Protein AF-A0A853CPB5-F1 (afdb_monomer_lite)

Structure (mmCIF, N/CA/C/O backbone):
data_AF-A0A853CPB5-F1
#
_entry.id   AF-A0A853CPB5-F1
#
loop_
_atom_site.group_PDB
_atom_site.id
_atom_site.type_symbol
_atom_site.label_atom_id
_atom_site.label_alt_id
_atom_site.label_comp_id
_atom_site.label_asym_id
_atom_site.label_entity_id
_atom_site.label_seq_id
_atom_site.pdbx_PDB_ins_code
_atom_site.Cartn_x
_atom_site.Cartn_y
_atom_site.Cartn_z
_atom_site.occupancy
_atom_site.B_iso_or_equiv
_atom_site.auth_seq_id
_atom_site.auth_comp_id
_atom_site.auth_asym_id
_atom_site.auth_atom_id
_atom_site.pdbx_PDB_model_num
ATOM 1 N N . MET A 1 1 ? -13.205 -6.513 9.882 1.00 76.12 1 MET A N 1
ATOM 2 C CA . MET A 1 1 ? -12.739 -6.522 11.287 1.00 76.12 1 MET A CA 1
ATOM 3 C C . MET A 1 1 ? -13.827 -5.920 12.159 1.00 76.12 1 MET A C 1
ATOM 5 O O . MET A 1 1 ? -14.461 -4.972 11.716 1.00 76.12 1 MET A O 1
ATOM 9 N N . ASN A 1 2 ? -14.050 -6.431 13.368 1.00 79.38 2 ASN A N 1
ATOM 10 C CA . ASN A 1 2 ? -15.078 -5.869 14.246 1.00 79.38 2 ASN A CA 1
ATOM 11 C C . ASN A 1 2 ? -14.543 -4.607 14.938 1.00 79.38 2 ASN A C 1
ATOM 13 O O . ASN A 1 2 ? -13.542 -4.676 15.645 1.00 79.38 2 ASN A O 1
ATOM 17 N N . ALA A 1 3 ? -15.186 -3.460 14.721 1.00 82.19 3 ALA A N 1
ATOM 18 C CA . ALA A 1 3 ? -14.896 -2.202 15.410 1.00 82.19 3 ALA A CA 1
ATOM 19 C C . ALA A 1 3 ? -16.120 -1.776 16.218 1.00 82.19 3 ALA A C 1
ATOM 21 O O . ALA A 1 3 ? -17.237 -1.922 15.731 1.00 82.19 3 ALA A O 1
ATOM 22 N N . THR A 1 4 ? -15.930 -1.177 17.390 1.00 85.81 4 THR A N 1
ATOM 23 C CA . THR A 1 4 ? -17.003 -0.440 18.070 1.00 85.81 4 THR A CA 1
ATOM 24 C C . THR A 1 4 ? -16.583 1.015 18.133 1.00 85.81 4 THR A C 1
ATOM 26 O O . THR A 1 4 ? -15.532 1.303 18.685 1.00 85.81 4 THR A O 1
ATOM 29 N N . ILE A 1 5 ? -17.369 1.924 17.556 1.00 84.06 5 ILE A N 1
ATOM 30 C CA . ILE A 1 5 ? -17.073 3.361 17.483 1.00 84.06 5 ILE A CA 1
ATOM 31 C C . ILE A 1 5 ? -18.306 4.124 17.950 1.00 84.06 5 ILE A C 1
ATOM 33 O O . ILE A 1 5 ? -19.397 3.925 17.416 1.00 84.06 5 ILE A O 1
ATOM 37 N N . GLY A 1 6 ? -18.152 4.962 18.980 1.00 82.00 6 GLY A N 1
ATOM 38 C CA . GLY A 1 6 ? -19.277 5.707 19.561 1.00 82.00 6 GLY A CA 1
ATOM 39 C C . GLY A 1 6 ? -20.443 4.809 20.002 1.00 82.00 6 GLY A C 1
ATOM 40 O O . GLY A 1 6 ? -21.600 5.179 19.838 1.00 82.00 6 GLY A O 1
ATOM 41 N N . GLY A 1 7 ? -20.149 3.592 20.479 1.00 84.38 7 GLY A N 1
ATOM 42 C CA . GLY A 1 7 ? -21.152 2.596 20.877 1.00 84.38 7 GLY A CA 1
ATOM 43 C C . GLY A 1 7 ? -21.800 1.809 19.728 1.00 84.38 7 GLY A C 1
ATOM 44 O O . GLY A 1 7 ? -22.589 0.910 19.993 1.00 84.38 7 GLY A O 1
ATOM 45 N N . THR A 1 8 ? -21.460 2.095 18.467 1.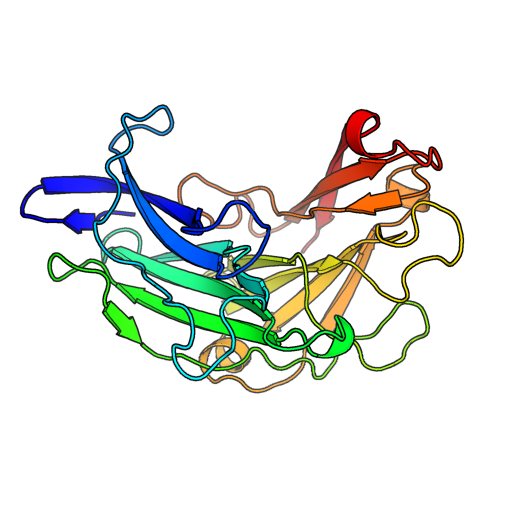00 89.75 8 THR A N 1
ATOM 46 C CA . THR A 1 8 ? -21.965 1.358 17.297 1.00 89.75 8 THR A CA 1
ATOM 47 C C . THR A 1 8 ? -20.936 0.347 16.810 1.00 89.75 8 THR A C 1
ATOM 49 O O . THR A 1 8 ? -19.770 0.697 16.630 1.00 89.75 8 THR A O 1
ATOM 52 N N . SER A 1 9 ? -21.364 -0.892 16.562 1.00 91.75 9 SER A N 1
ATOM 53 C CA . SER A 1 9 ? -20.505 -1.932 15.993 1.00 91.75 9 SER A CA 1
ATOM 54 C C . SER A 1 9 ? -20.498 -1.909 14.461 1.00 91.75 9 SER A C 1
ATOM 56 O O . SER A 1 9 ? -21.540 -1.769 13.815 1.00 91.75 9 SER A O 1
ATOM 58 N N . TYR A 1 10 ? -19.308 -2.085 13.893 1.00 93.00 10 TYR A N 1
ATOM 59 C CA . TYR A 1 10 ? -19.032 -2.093 12.462 1.00 93.00 10 TYR A CA 1
ATOM 60 C C . TYR A 1 10 ? -18.216 -3.323 12.058 1.00 93.00 10 TYR A C 1
ATOM 62 O O . TYR A 1 10 ? -17.360 -3.785 12.812 1.00 93.00 10 TYR A O 1
ATOM 70 N N . THR A 1 11 ? -18.460 -3.820 10.845 1.00 91.81 11 THR A N 1
ATOM 71 C CA . THR A 1 11 ? -17.817 -5.026 10.283 1.00 91.81 11 THR A CA 1
ATOM 72 C C . THR A 1 11 ? -16.610 -4.697 9.400 1.00 91.81 11 THR A C 1
ATOM 74 O O . THR A 1 11 ? -15.685 -5.505 9.250 1.00 91.81 11 THR A O 1
ATOM 77 N N . TYR A 1 12 ? -16.604 -3.505 8.806 1.00 93.44 12 TYR A N 1
ATOM 78 C CA . TYR A 1 12 ? -15.590 -3.056 7.862 1.00 93.44 12 TYR A CA 1
ATOM 79 C C . TYR A 1 12 ? -14.997 -1.723 8.297 1.00 93.44 12 TYR A C 1
ATOM 81 O O . TYR A 1 12 ? -15.701 -0.856 8.813 1.00 93.44 12 TYR A O 1
ATOM 89 N N . ALA A 1 13 ? -13.701 -1.575 8.039 1.00 94.56 13 ALA A N 1
ATOM 90 C CA . ALA A 1 13 ? -12.962 -0.332 8.161 1.00 94.56 13 ALA A CA 1
ATOM 91 C C . ALA A 1 13 ? -12.235 -0.085 6.835 1.00 94.56 13 ALA A C 1
ATOM 93 O O . ALA A 1 13 ? -11.586 -0.989 6.310 1.00 94.56 13 ALA A O 1
ATOM 94 N N . MET A 1 14 ? -12.354 1.125 6.301 1.00 95.50 14 MET A N 1
ATOM 95 C CA . MET A 1 14 ? -11.666 1.584 5.100 1.00 95.50 14 MET A CA 1
ATOM 96 C C . MET A 1 14 ? -10.738 2.723 5.495 1.00 95.50 14 MET A C 1
ATOM 98 O O . MET A 1 14 ? -11.204 3.784 5.914 1.00 95.50 14 MET A O 1
ATOM 102 N N . PHE A 1 15 ? -9.435 2.501 5.363 1.00 97.31 15 PHE A N 1
ATOM 103 C CA . PHE A 1 15 ? -8.442 3.559 5.493 1.00 97.31 15 PHE A CA 1
ATOM 104 C C . PHE A 1 15 ? -8.332 4.309 4.172 1.00 97.31 15 PHE A C 1
ATOM 106 O O . PHE A 1 15 ? -8.372 3.698 3.106 1.00 97.31 15 PHE A O 1
ATOM 113 N N . TYR A 1 16 ? -8.213 5.629 4.235 1.00 97.62 16 TYR A N 1
ATOM 114 C CA . TYR A 1 16 ? -8.164 6.469 3.043 1.00 97.62 16 TYR A CA 1
ATOM 115 C C . TYR A 1 16 ? -7.249 7.668 3.257 1.00 97.62 16 TYR A C 1
ATOM 117 O O . TYR A 1 16 ? -7.058 8.127 4.384 1.00 97.62 16 TYR A O 1
ATOM 125 N N . THR A 1 17 ? -6.712 8.201 2.164 1.00 97.56 17 THR A N 1
ATOM 126 C CA . THR A 1 17 ? -6.046 9.505 2.171 1.00 97.56 17 THR A CA 1
ATOM 127 C C . THR A 1 17 ? -7.075 10.611 2.013 1.00 97.56 17 THR A C 1
ATOM 129 O O . THR A 1 17 ? -7.945 10.534 1.148 1.00 97.56 17 THR A O 1
ATOM 132 N N . GLY A 1 18 ? -6.975 11.640 2.845 1.00 95.94 18 GLY A N 1
ATOM 133 C CA . GLY A 1 18 ? -7.735 12.876 2.703 1.00 95.94 18 GLY A CA 1
ATOM 134 C C . GLY A 1 18 ? -6.848 14.087 2.955 1.00 95.94 18 GLY A C 1
ATOM 135 O O . GLY A 1 18 ? -5.808 13.974 3.597 1.00 95.94 18 GLY A O 1
ATOM 136 N N . ASN A 1 19 ? -7.277 15.241 2.464 1.00 95.12 19 ASN A N 1
ATOM 137 C CA . ASN A 1 19 ? -6.668 16.536 2.737 1.00 95.12 19 ASN A CA 1
ATOM 138 C C . ASN A 1 19 ? -7.769 17.589 2.913 1.00 95.12 19 ASN A C 1
ATOM 140 O O . ASN A 1 19 ? -8.950 17.336 2.661 1.00 95.12 19 ASN A O 1
ATOM 144 N N . ASP A 1 20 ? -7.371 18.756 3.395 1.00 90.56 20 ASP A N 1
ATOM 145 C CA . ASP A 1 20 ? -8.215 19.933 3.608 1.00 90.56 20 ASP A CA 1
ATOM 146 C C . ASP A 1 20 ? -7.920 21.057 2.598 1.00 90.56 20 ASP A C 1
ATOM 148 O O . ASP A 1 20 ? -8.457 22.160 2.714 1.00 90.56 20 ASP A O 1
ATOM 152 N N . ALA A 1 21 ? -7.087 20.783 1.593 1.00 88.75 21 ALA A N 1
ATOM 153 C CA . ALA A 1 21 ? -6.606 21.759 0.629 1.00 88.75 21 ALA A CA 1
ATOM 154 C C . ALA A 1 21 ? -6.814 21.257 -0.804 1.00 88.75 21 ALA A C 1
ATOM 156 O O . ALA A 1 21 ? -6.633 20.082 -1.099 1.00 88.75 21 ALA A O 1
ATOM 157 N N . ASN A 1 22 ? -7.160 22.154 -1.734 1.00 89.12 22 ASN A N 1
ATOM 158 C CA . ASN A 1 22 ? -7.326 21.812 -3.153 1.00 89.12 22 ASN A CA 1
ATOM 159 C C . ASN A 1 22 ? -5.965 21.683 -3.870 1.00 89.12 22 ASN A C 1
ATOM 161 O O . ASN A 1 22 ? -5.644 22.409 -4.809 1.00 89.12 22 ASN A O 1
ATOM 165 N N . CYS A 1 23 ? -5.140 20.787 -3.349 1.00 86.00 23 CYS A N 1
ATOM 166 C CA . CYS A 1 23 ? -3.818 20.395 -3.804 1.00 86.00 23 CYS A CA 1
ATOM 167 C C . CYS A 1 23 ? -3.634 18.923 -3.406 1.00 86.00 23 CYS A C 1
ATOM 169 O O . CYS A 1 23 ? -4.291 18.421 -2.499 1.00 86.00 23 CYS A O 1
ATOM 171 N N . SER A 1 24 ? -2.694 18.211 -4.020 1.00 90.25 24 SER A N 1
ATOM 172 C CA . SER A 1 24 ? -2.231 16.928 -3.467 1.00 90.25 24 SER A CA 1
ATOM 173 C C . SER A 1 24 ? -1.243 17.161 -2.315 1.00 90.25 24 SER A C 1
ATOM 175 O O . SER A 1 24 ? -0.139 16.629 -2.334 1.00 90.25 24 SER A O 1
ATOM 177 N N . CYS A 1 25 ? -1.607 18.005 -1.348 1.00 94.88 25 CYS A N 1
ATOM 178 C CA . CYS A 1 25 ? -0.765 18.425 -0.230 1.00 94.88 25 CYS A CA 1
ATOM 179 C C . CYS A 1 25 ? -1.541 18.391 1.091 1.00 94.88 25 CYS A C 1
ATOM 181 O O . CYS A 1 25 ? -2.762 18.243 1.087 1.00 94.88 25 CYS A O 1
ATOM 183 N N . HIS A 1 26 ? -0.827 18.464 2.215 1.00 96.31 26 HIS A N 1
ATOM 184 C CA . HIS A 1 26 ? -1.396 18.341 3.559 1.00 96.31 26 HIS A CA 1
ATOM 185 C C . HIS A 1 26 ? -2.208 17.043 3.765 1.00 96.31 26 HIS A C 1
ATOM 187 O O . HIS A 1 26 ? -3.220 17.014 4.468 1.00 96.31 26 HIS A O 1
ATOM 193 N N . ASN A 1 27 ? -1.773 15.954 3.120 1.00 97.62 27 ASN A N 1
ATOM 194 C CA . ASN A 1 27 ? -2.460 14.671 3.178 1.00 97.62 27 ASN A CA 1
ATOM 195 C C . ASN A 1 27 ? -2.343 14.032 4.566 1.00 97.62 27 ASN A C 1
ATOM 197 O O . ASN A 1 27 ? -1.336 14.179 5.266 1.00 97.62 27 ASN A O 1
ATOM 201 N N . GLN A 1 28 ? -3.399 13.314 4.939 1.00 97.75 28 GLN A N 1
ATOM 202 C CA . GLN A 1 28 ? -3.550 12.585 6.194 1.00 97.75 28 GLN A CA 1
ATOM 203 C C . GLN A 1 28 ? -4.251 11.249 5.937 1.00 97.75 28 GLN A C 1
ATOM 205 O O . GLN A 1 28 ? -4.971 11.089 4.945 1.00 97.75 28 GLN A O 1
ATOM 210 N N . VAL A 1 29 ? -4.104 10.295 6.859 1.00 98.56 29 VAL A N 1
ATOM 211 C CA . VAL A 1 29 ? -4.805 9.005 6.789 1.00 98.56 29 VAL A CA 1
ATOM 212 C C . VAL A 1 29 ? -6.026 9.029 7.700 1.00 98.56 29 VAL A C 1
ATOM 214 O O . VAL A 1 29 ? -5.897 9.124 8.921 1.00 98.56 29 VAL A O 1
ATOM 217 N N . GLY A 1 30 ? -7.214 8.911 7.113 1.00 98.06 30 GLY A N 1
ATOM 218 C CA . GLY A 1 30 ? -8.484 8.739 7.815 1.00 98.06 30 GLY A CA 1
ATOM 219 C C . GLY A 1 30 ? -8.953 7.284 7.845 1.00 98.06 30 GLY A C 1
ATOM 220 O O . GLY A 1 30 ? -8.351 6.403 7.229 1.00 98.06 30 GLY A O 1
ATOM 221 N N . VAL A 1 31 ? -10.060 7.042 8.551 1.00 97.31 31 VAL A N 1
ATOM 222 C CA . VAL A 1 31 ? -10.770 5.757 8.551 1.00 97.31 31 VAL A CA 1
ATOM 223 C C . VAL A 1 31 ? -12.280 5.979 8.509 1.00 97.31 31 VAL A C 1
ATOM 225 O O . VAL A 1 31 ? -12.806 6.889 9.153 1.00 97.31 31 VAL A O 1
ATOM 228 N N . ALA A 1 32 ? -12.983 5.162 7.731 1.00 96.62 32 ALA A N 1
ATOM 229 C CA . ALA A 1 32 ? -14.440 5.099 7.700 1.00 96.62 32 ALA A CA 1
ATOM 230 C C . ALA A 1 32 ? -14.918 3.675 7.984 1.00 96.62 32 ALA A C 1
ATOM 232 O O . ALA A 1 32 ? -14.219 2.713 7.671 1.00 96.62 32 ALA A O 1
ATOM 233 N N . PHE A 1 33 ? -16.115 3.539 8.548 1.00 95.62 33 PHE A N 1
ATOM 234 C CA . PHE A 1 33 ? -16.662 2.258 8.984 1.00 95.62 33 PHE A CA 1
ATOM 235 C C . PHE A 1 33 ? -18.008 1.952 8.336 1.00 95.62 33 PHE A C 1
ATOM 237 O O . PHE A 1 33 ? -18.806 2.859 8.105 1.00 95.62 33 PHE A O 1
ATOM 244 N N . ALA A 1 34 ? -18.272 0.674 8.070 1.00 96.00 34 ALA A N 1
ATOM 245 C CA . ALA A 1 34 ? -19.535 0.211 7.503 1.00 96.00 34 ALA A CA 1
ATOM 246 C C . ALA A 1 34 ? -19.867 -1.222 7.946 1.00 96.00 34 ALA A C 1
ATOM 248 O O . ALA A 1 34 ? -19.017 -1.957 8.454 1.00 96.00 34 ALA A O 1
ATOM 249 N N . ASN A 1 35 ? -21.121 -1.625 7.737 1.00 95.25 35 ASN A N 1
ATOM 250 C CA . ASN A 1 35 ? -21.589 -3.007 7.924 1.00 95.25 35 ASN A CA 1
ATOM 251 C C . ASN A 1 35 ? -21.833 -3.749 6.601 1.00 95.25 35 ASN A C 1
ATOM 253 O O . ASN A 1 35 ? -22.138 -4.936 6.611 1.00 95.25 35 ASN A O 1
ATOM 257 N N . SER A 1 36 ? -21.643 -3.068 5.472 1.00 94.81 36 SER A N 1
ATOM 258 C CA . SER A 1 36 ? -21.612 -3.642 4.128 1.00 94.81 36 SER A CA 1
ATOM 259 C C . SER A 1 36 ? -20.465 -3.005 3.347 1.00 94.81 36 SER A C 1
ATOM 261 O O . SER A 1 36 ? -20.112 -1.855 3.610 1.00 94.81 36 SER A O 1
ATOM 263 N N . LEU A 1 37 ? -19.902 -3.734 2.383 1.00 92.00 37 LEU A N 1
ATOM 264 C CA . LEU A 1 37 ? -18.869 -3.209 1.483 1.00 92.00 37 LEU A CA 1
ATOM 265 C C . LEU A 1 37 ? -19.390 -2.033 0.638 1.00 92.00 37 LEU A C 1
ATOM 267 O O . LEU A 1 37 ? -18.648 -1.087 0.382 1.00 92.00 37 LEU A O 1
ATOM 271 N N . ASP A 1 38 ? -20.682 -2.041 0.301 1.00 94.69 38 ASP A N 1
ATOM 272 C CA . ASP A 1 38 ? -21.342 -0.963 -0.451 1.00 94.69 38 ASP A CA 1
ATOM 273 C C . ASP A 1 38 ? -21.695 0.256 0.428 1.00 94.69 38 ASP A C 1
ATOM 275 O O . ASP A 1 38 ? -22.214 1.263 -0.056 1.00 94.69 38 ASP A O 1
ATOM 279 N N . GLY A 1 39 ? -21.405 0.191 1.731 1.00 95.12 39 GLY A N 1
ATOM 280 C CA . GLY A 1 39 ? -21.742 1.230 2.696 1.00 95.12 39 GLY 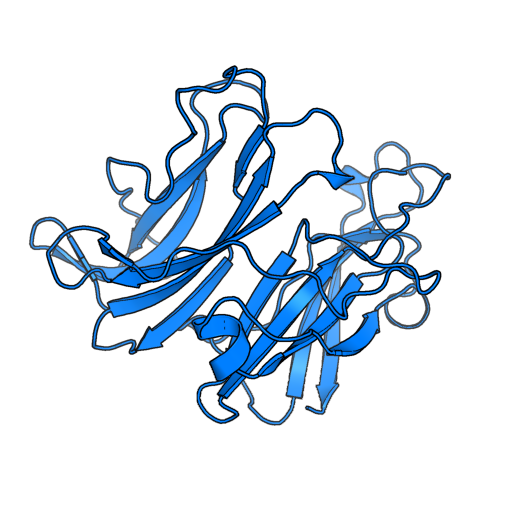A CA 1
ATOM 281 C C . GLY A 1 39 ? -23.176 1.127 3.249 1.00 95.12 39 GLY A C 1
ATOM 282 O O . GLY A 1 39 ? -23.779 0.053 3.225 1.00 95.12 39 GLY A O 1
ATOM 283 N N . PRO A 1 40 ? -23.725 2.224 3.808 1.00 96.56 40 PRO A N 1
ATOM 284 C CA . PRO A 1 40 ? -23.104 3.544 3.918 1.00 96.56 40 PRO A CA 1
ATOM 285 C C . PRO A 1 40 ? -21.847 3.530 4.799 1.00 96.56 40 PRO A C 1
ATOM 287 O O . PRO A 1 40 ? -21.746 2.753 5.748 1.00 96.56 40 PRO A O 1
ATOM 290 N N . TRP A 1 41 ? -20.894 4.404 4.468 1.00 97.06 41 TRP A N 1
ATOM 291 C CA . TRP A 1 41 ? -19.628 4.553 5.185 1.00 97.06 41 TRP A CA 1
ATOM 292 C C . TRP A 1 41 ? -19.671 5.756 6.133 1.00 97.06 41 TRP A C 1
ATOM 294 O O . TRP A 1 41 ? -19.856 6.894 5.702 1.00 97.06 41 TRP A O 1
ATOM 304 N N . THR A 1 42 ? -19.443 5.512 7.422 1.00 95.81 42 THR A N 1
ATOM 305 C CA . THR A 1 42 ? -19.366 6.540 8.467 1.00 95.81 42 THR A CA 1
ATOM 306 C C . THR A 1 42 ? -17.911 6.918 8.711 1.00 95.81 42 THR A C 1
ATOM 308 O O . THR A 1 42 ? -17.135 6.109 9.218 1.00 95.81 42 THR A O 1
ATOM 311 N N . LYS A 1 43 ? -17.525 8.152 8.370 1.00 95.38 43 LYS A N 1
ATOM 312 C CA . LYS A 1 43 ? -16.170 8.665 8.629 1.00 95.38 43 LYS A CA 1
ATOM 313 C C . LYS A 1 43 ? -15.929 8.849 10.126 1.00 95.38 43 LYS A C 1
ATOM 315 O O . LYS A 1 43 ? -16.769 9.415 10.823 1.00 95.38 43 LYS A O 1
ATOM 320 N N . TYR A 1 44 ? -14.755 8.440 10.596 1.00 94.88 44 TYR A N 1
ATOM 321 C CA . TYR A 1 44 ? -14.251 8.867 11.895 1.00 94.88 44 TYR A CA 1
ATOM 322 C C . TYR A 1 44 ? -13.880 10.354 11.841 1.00 94.88 44 TYR A C 1
ATOM 324 O O . TYR A 1 44 ? -13.376 10.838 10.828 1.00 94.88 44 TYR A O 1
ATOM 332 N N . SER A 1 45 ? -14.155 11.095 12.915 1.00 92.69 45 SER A N 1
ATOM 333 C CA . SER A 1 45 ? -14.047 12.562 12.923 1.00 92.69 45 SER A CA 1
ATOM 334 C C . SER A 1 45 ? -12.613 13.087 12.890 1.00 92.69 45 SER A C 1
ATOM 336 O O . SER A 1 45 ? -12.401 14.252 12.567 1.00 92.69 45 SER A O 1
ATOM 338 N N . SER A 1 46 ? -11.638 12.254 13.245 1.00 93.88 46 SER A N 1
ATOM 339 C CA . SER A 1 46 ? -10.231 12.634 13.347 1.00 93.88 46 SER A CA 1
ATOM 340 C C . SER A 1 46 ? -9.370 11.753 12.440 1.00 93.88 46 SER A C 1
ATOM 342 O O . SER A 1 46 ? -9.730 10.601 12.190 1.00 93.88 46 SER A O 1
ATOM 344 N N . PRO A 1 47 ? -8.231 12.256 11.940 1.00 96.06 47 PRO A N 1
ATOM 345 C CA . PRO A 1 47 ? -7.273 11.412 11.237 1.00 96.06 47 PRO A CA 1
ATOM 346 C C . PRO A 1 47 ? -6.749 10.312 12.172 1.00 96.06 47 PRO A C 1
ATOM 348 O O . PRO A 1 47 ? -6.565 10.530 13.369 1.00 96.06 47 PRO A O 1
ATOM 351 N N . VAL A 1 48 ? -6.496 9.130 11.613 1.00 97.31 48 VAL A N 1
ATOM 352 C CA . VAL A 1 48 ? -5.739 8.067 12.286 1.00 97.31 48 VAL A CA 1
ATOM 353 C C . VAL A 1 48 ? -4.261 8.441 12.275 1.00 97.31 48 VAL A C 1
ATOM 355 O O . VAL A 1 48 ? -3.627 8.462 13.323 1.00 97.31 48 VAL A O 1
ATOM 358 N N . ILE A 1 49 ? -3.724 8.808 11.108 1.00 98.19 49 ILE A N 1
ATOM 359 C CA . ILE A 1 49 ? -2.380 9.379 10.987 1.00 98.19 49 ILE A CA 1
ATOM 360 C C . ILE A 1 49 ? -2.528 10.832 10.556 1.00 98.19 49 ILE A C 1
ATOM 362 O O . ILE A 1 49 ? -2.954 11.109 9.433 1.00 98.19 49 ILE A O 1
ATOM 366 N N . ALA A 1 50 ? -2.213 11.745 11.471 1.00 97.12 50 ALA A N 1
ATOM 367 C CA . ALA A 1 50 ? -2.267 13.177 11.226 1.00 97.12 50 ALA A CA 1
ATOM 368 C C . ALA A 1 50 ? -1.025 13.667 10.472 1.00 97.12 50 ALA A C 1
ATOM 370 O O . ALA A 1 50 ? 0.053 13.083 10.589 1.00 97.12 50 ALA A O 1
ATOM 371 N N . PHE A 1 51 ? -1.185 14.779 9.760 1.00 97.31 51 PHE A N 1
ATOM 372 C CA . PHE A 1 51 ? -0.066 15.527 9.199 1.00 97.31 51 PHE A CA 1
ATOM 373 C C . PHE A 1 51 ? 0.835 16.055 10.327 1.00 97.31 51 PHE A C 1
ATOM 375 O O . PHE A 1 51 ? 0.347 16.479 11.378 1.00 97.31 51 PHE A O 1
ATOM 382 N N . ASP A 1 52 ? 2.148 16.065 10.110 1.00 96.19 52 ASP A N 1
ATOM 383 C CA . ASP A 1 52 ? 3.115 16.663 11.027 1.00 96.19 52 ASP A CA 1
ATOM 384 C C . ASP A 1 52 ? 2.986 18.191 11.001 1.00 96.19 52 ASP A C 1
ATOM 386 O O . ASP A 1 52 ? 3.486 18.869 10.103 1.00 96.19 52 ASP A O 1
ATOM 390 N N . SER A 1 53 ? 2.344 18.749 12.028 1.00 95.62 53 SER A N 1
ATOM 391 C CA . SER A 1 53 ? 2.086 20.187 12.152 1.00 95.62 53 SER A CA 1
ATOM 392 C C . SER A 1 53 ? 3.347 21.060 12.209 1.00 95.62 53 SER A C 1
ATOM 394 O O . SER A 1 53 ? 3.238 22.282 12.166 1.00 95.62 53 SER A O 1
ATOM 396 N N . THR A 1 54 ? 4.541 20.471 12.335 1.00 96.25 54 THR A N 1
ATOM 397 C CA . THR A 1 54 ? 5.817 21.203 12.262 1.00 96.25 54 THR A CA 1
ATOM 398 C C . THR A 1 54 ? 6.284 21.459 10.826 1.00 96.25 54 THR A C 1
ATOM 400 O O . THR A 1 54 ? 7.255 22.186 10.606 1.00 96.25 54 THR A O 1
ATOM 403 N N . LYS A 1 55 ? 5.615 20.864 9.834 1.00 95.44 55 LYS A N 1
ATOM 404 C CA . LYS A 1 55 ? 5.970 20.931 8.414 1.00 95.44 55 LYS A CA 1
ATOM 405 C C . LYS A 1 55 ? 5.108 21.952 7.673 1.00 95.44 55 LYS A C 1
ATOM 407 O O . LYS A 1 55 ? 4.015 22.307 8.101 1.00 95.44 55 LYS A O 1
ATOM 412 N N . SER A 1 56 ? 5.601 22.429 6.528 1.00 94.38 56 SER A N 1
ATOM 413 C CA . SER A 1 56 ? 4.810 23.296 5.645 1.00 94.38 56 SER A CA 1
ATOM 414 C C . SER A 1 56 ? 3.629 22.523 5.064 1.00 94.38 56 SER A C 1
ATOM 416 O O . SER A 1 56 ? 3.832 21.474 4.460 1.00 94.38 56 SER A O 1
ATOM 418 N N . THR A 1 57 ? 2.421 23.081 5.152 1.00 94.62 57 THR A N 1
ATOM 419 C CA . THR A 1 57 ? 1.188 22.492 4.596 1.00 94.62 57 THR A CA 1
ATOM 420 C C . THR A 1 57 ? 1.209 22.342 3.070 1.00 94.62 57 THR A C 1
ATOM 422 O O . THR A 1 57 ? 0.396 21.618 2.514 1.00 94.62 57 THR A O 1
ATOM 425 N N . SER A 1 58 ? 2.167 22.970 2.378 1.00 93.50 58 SER A N 1
ATOM 426 C CA . SER A 1 58 ? 2.407 22.757 0.941 1.00 93.50 58 SER A CA 1
ATOM 427 C C . SER A 1 58 ? 3.039 21.399 0.607 1.00 93.50 58 SER A C 1
ATOM 429 O O . SER A 1 58 ? 3.052 20.999 -0.557 1.00 93.50 58 SER A O 1
ATOM 431 N N . LEU A 1 59 ? 3.570 20.689 1.606 1.00 94.25 59 LEU A N 1
ATOM 432 C CA . LEU A 1 59 ? 4.188 19.377 1.435 1.00 94.25 59 LEU A CA 1
ATOM 433 C C . LEU A 1 59 ? 3.133 18.274 1.338 1.00 94.25 59 LEU A C 1
ATOM 435 O O . LEU A 1 59 ? 1.993 18.440 1.771 1.00 94.25 59 LEU A O 1
ATOM 439 N N . TRP A 1 60 ? 3.527 17.131 0.777 1.00 95.38 60 TRP A N 1
ATOM 440 C CA . TRP A 1 60 ? 2.601 16.049 0.463 1.00 95.38 60 TRP A CA 1
ATOM 441 C C . TRP A 1 60 ? 1.907 15.478 1.707 1.00 95.38 60 TRP A C 1
ATOM 443 O O . TRP A 1 60 ? 0.684 15.402 1.708 1.00 95.38 60 TRP A O 1
ATOM 453 N N . GLY A 1 61 ? 2.636 15.158 2.780 1.00 96.62 61 GLY A N 1
ATOM 454 C CA . GLY A 1 61 ? 2.067 14.671 4.045 1.00 96.62 61 GLY A CA 1
ATOM 455 C C . GLY A 1 61 ? 2.064 13.148 4.184 1.00 96.62 61 GLY A C 1
ATOM 456 O O . GLY A 1 61 ? 3.013 12.484 3.773 1.00 96.62 61 GLY A O 1
ATOM 457 N N . GLU A 1 62 ? 1.007 12.603 4.786 1.00 97.38 62 GLU A N 1
ATOM 458 C CA . GLU A 1 62 ? 0.819 11.171 5.049 1.00 97.38 62 GLU A CA 1
ATOM 459 C C . GLU A 1 62 ? -0.295 10.615 4.155 1.00 97.38 62 GLU A C 1
ATOM 461 O O . GLU A 1 62 ? -1.405 11.149 4.124 1.00 97.38 62 GLU A O 1
ATOM 466 N N . GLY A 1 63 ? -0.058 9.516 3.444 1.00 97.00 63 GLY A N 1
ATOM 467 C CA . GLY A 1 63 ? -1.065 9.001 2.522 1.00 97.00 63 GLY A CA 1
ATOM 468 C C . GLY A 1 63 ? -0.780 7.616 1.966 1.00 97.00 63 GLY A C 1
ATOM 469 O O . GLY A 1 63 ? 0.128 6.924 2.413 1.00 97.00 63 GLY A O 1
ATOM 470 N N . GLN A 1 64 ? -1.604 7.221 0.994 1.00 96.00 64 GLN A N 1
ATOM 471 C CA . GLN A 1 64 ? -1.572 5.914 0.333 1.00 96.00 64 GLN A CA 1
ATOM 472 C C . GLN A 1 64 ? -1.552 4.749 1.343 1.00 96.00 64 GLN A C 1
ATOM 474 O O . GLN A 1 64 ? -0.598 3.974 1.374 1.00 96.00 64 GLN A O 1
ATOM 479 N N . PRO A 1 65 ? -2.562 4.648 2.233 1.00 97.81 65 PRO A N 1
ATOM 480 C CA . PRO A 1 65 ? -2.568 3.609 3.247 1.00 97.81 65 PRO A CA 1
ATOM 481 C C . PRO A 1 65 ? -2.834 2.219 2.649 1.00 97.81 65 PRO A C 1
ATOM 483 O O . PRO A 1 65 ? -3.682 2.067 1.773 1.00 97.81 65 PRO A O 1
ATOM 486 N N . SER A 1 66 ? -2.201 1.196 3.223 1.00 97.62 66 SER A N 1
ATOM 487 C CA . SER A 1 66 ? -2.568 -0.218 3.071 1.00 97.62 66 SER A CA 1
ATOM 488 C C . SER A 1 66 ? -2.818 -0.826 4.448 1.00 97.62 66 SER A C 1
ATOM 490 O O . SER A 1 66 ? -2.142 -0.486 5.419 1.00 97.62 66 SER A O 1
ATOM 492 N N . ALA A 1 67 ? -3.780 -1.745 4.545 1.00 96.56 67 ALA A N 1
ATOM 493 C CA . ALA A 1 67 ? -4.087 -2.421 5.798 1.00 96.56 67 ALA A CA 1
ATOM 494 C C . ALA A 1 67 ? -4.386 -3.913 5.627 1.00 96.56 67 ALA A C 1
ATOM 496 O O . ALA A 1 67 ? -5.038 -4.332 4.669 1.00 96.56 67 ALA A O 1
ATOM 497 N N . THR A 1 68 ? -3.960 -4.708 6.607 1.00 95.81 68 THR A N 1
ATOM 498 C CA . THR A 1 68 ? -4.239 -6.149 6.698 1.00 95.81 68 THR A CA 1
ATOM 499 C C . THR A 1 68 ? -4.667 -6.498 8.117 1.00 95.81 68 THR A C 1
ATOM 501 O O . THR A 1 68 ? -4.091 -6.008 9.091 1.00 95.81 68 THR A O 1
ATOM 504 N N . THR A 1 69 ? -5.693 -7.335 8.262 1.00 93.62 69 THR A N 1
ATOM 505 C CA . THR A 1 69 ? -6.178 -7.732 9.589 1.00 93.62 69 THR A CA 1
ATOM 506 C C . THR A 1 69 ? -5.199 -8.700 10.253 1.00 93.62 69 THR A C 1
ATOM 508 O O . THR A 1 69 ? -4.741 -9.646 9.620 1.00 93.62 69 THR A O 1
ATOM 511 N N . ILE A 1 70 ? -4.908 -8.476 11.538 1.00 90.19 70 ILE A N 1
ATOM 512 C CA . ILE A 1 70 ? -4.113 -9.381 12.385 1.00 90.19 70 ILE A CA 1
ATOM 513 C C . ILE A 1 70 ? -5.061 -10.328 13.115 1.00 90.19 70 ILE A C 1
ATOM 515 O O . ILE A 1 70 ? -4.934 -11.546 13.038 1.00 90.19 70 ILE A O 1
ATOM 519 N N . ASN A 1 71 ? -6.044 -9.751 13.811 1.00 87.12 71 ASN A N 1
ATOM 520 C CA . ASN A 1 71 ? -7.076 -10.487 14.518 1.00 87.12 71 ASN A CA 1
ATOM 521 C C . ASN A 1 71 ? -8.447 -9.834 14.250 1.00 87.12 71 ASN A C 1
ATOM 523 O O . ASN A 1 71 ? -8.744 -8.765 14.797 1.00 87.12 71 ASN A O 1
ATOM 527 N N . PRO A 1 72 ? -9.307 -10.467 13.425 1.00 81.94 72 PRO A N 1
ATOM 528 C CA . PRO A 1 72 ? -10.612 -9.912 13.081 1.00 81.94 72 PRO A CA 1
ATOM 529 C C . PRO A 1 72 ? -11.548 -9.713 14.275 1.00 81.94 72 PRO A C 1
ATOM 531 O O . PRO A 1 72 ? -12.324 -8.755 14.257 1.00 81.94 72 PRO A O 1
ATOM 534 N N . SER A 1 73 ? -11.487 -10.590 15.287 1.00 81.94 73 SER A N 1
ATOM 535 C CA . SER A 1 73 ? -12.372 -10.534 16.458 1.00 81.94 73 SER A CA 1
ATOM 536 C C . SER A 1 73 ? -11.926 -9.482 17.470 1.00 81.94 73 SER A C 1
ATOM 538 O O . SER A 1 73 ? -12.777 -8.822 18.058 1.00 81.94 73 SER A O 1
ATOM 540 N N . ALA A 1 74 ? -10.615 -9.274 17.618 1.00 82.75 74 ALA A N 1
ATOM 541 C CA . ALA A 1 74 ? -10.053 -8.209 18.451 1.00 82.75 74 ALA A CA 1
ATOM 542 C C . ALA A 1 74 ? -10.071 -6.830 17.769 1.00 82.75 74 ALA A C 1
ATOM 544 O O . ALA A 1 74 ? -9.746 -5.824 18.397 1.00 82.75 74 ALA A O 1
ATOM 545 N N . GLY A 1 75 ? -10.414 -6.781 16.480 1.00 85.19 75 GLY A N 1
ATOM 546 C CA . GLY A 1 75 ? -10.440 -5.543 15.719 1.00 85.19 75 GLY A CA 1
ATOM 547 C C . GLY A 1 75 ? -9.057 -4.922 15.543 1.00 85.19 75 GLY A C 1
ATOM 548 O O . GLY A 1 75 ? -8.923 -3.703 15.636 1.00 85.19 75 GLY A O 1
ATOM 549 N N . THR A 1 76 ? -8.031 -5.753 15.341 1.00 92.75 76 THR A N 1
ATOM 550 C CA . THR A 1 76 ? -6.649 -5.293 15.176 1.00 92.75 76 THR A CA 1
ATOM 551 C C . THR A 1 76 ? -6.162 -5.478 13.748 1.00 92.75 76 THR A C 1
ATOM 553 O O . THR A 1 76 ? -6.343 -6.531 13.126 1.00 92.75 76 THR A O 1
ATOM 556 N N . VAL A 1 77 ? -5.515 -4.440 13.230 1.00 95.62 77 VAL A N 1
ATOM 557 C CA . VAL A 1 77 ? -4.957 -4.402 11.878 1.00 95.62 77 VAL A CA 1
ATOM 558 C C . VAL A 1 77 ? -3.521 -3.898 11.915 1.00 95.62 77 VAL A C 1
ATOM 560 O O . VAL A 1 77 ? -3.147 -3.116 12.790 1.00 95.62 77 VAL A O 1
ATOM 563 N N . VAL A 1 78 ? -2.730 -4.312 10.935 1.00 97.62 78 VAL A N 1
ATOM 564 C CA . VAL A 1 78 ? -1.561 -3.546 10.508 1.00 97.62 78 VAL A CA 1
ATOM 565 C C . VAL A 1 78 ? -2.048 -2.438 9.591 1.00 97.62 78 VAL A C 1
ATOM 567 O O . VAL A 1 78 ? -2.840 -2.701 8.687 1.00 97.62 78 VAL A O 1
ATOM 570 N N . LEU A 1 79 ? -1.544 -1.229 9.811 1.00 98.38 79 LEU A N 1
ATOM 571 C CA . LEU A 1 79 ? -1.661 -0.093 8.911 1.00 98.38 79 LEU A CA 1
ATOM 572 C C . LEU A 1 79 ? -0.258 0.309 8.456 1.00 98.38 79 LEU A C 1
ATOM 574 O O . LEU A 1 79 ? 0.620 0.557 9.284 1.00 98.38 79 LEU A O 1
ATOM 578 N N . THR A 1 80 ? -0.066 0.418 7.149 1.00 98.62 80 THR A N 1
ATOM 579 C CA . THR A 1 80 ? 1.121 1.027 6.551 1.00 98.62 80 THR A CA 1
ATOM 580 C C . THR A 1 80 ? 0.733 2.207 5.687 1.00 98.62 80 THR A C 1
ATOM 582 O O . THR A 1 80 ? -0.385 2.259 5.182 1.00 98.62 80 THR A O 1
ATOM 585 N N . TRP A 1 81 ? 1.639 3.163 5.525 1.00 98.31 81 TRP A N 1
ATOM 586 C CA . TRP A 1 81 ? 1.400 4.354 4.711 1.00 98.31 81 TRP A CA 1
ATOM 587 C C . TRP A 1 81 ? 2.719 4.967 4.235 1.00 98.31 81 TRP A C 1
ATOM 589 O O . TRP A 1 81 ? 3.785 4.674 4.786 1.00 98.31 81 TRP A O 1
ATOM 599 N N . SER A 1 82 ? 2.639 5.826 3.224 1.00 97.12 82 SER A N 1
ATOM 600 C CA . SER A 1 82 ? 3.744 6.661 2.755 1.00 97.12 82 SER A CA 1
ATOM 601 C C . SER A 1 82 ? 3.736 8.020 3.453 1.00 97.12 82 SER A C 1
ATOM 603 O O . SER A 1 82 ? 2.681 8.607 3.684 1.00 97.12 82 SER A O 1
ATOM 605 N N . SER A 1 83 ? 4.929 8.541 3.722 1.00 96.94 83 SER A N 1
ATOM 606 C CA . SER A 1 83 ? 5.190 9.843 4.328 1.00 96.94 83 SER A CA 1
ATOM 607 C C . SER A 1 83 ? 6.117 10.653 3.424 1.00 96.94 83 SER A C 1
ATOM 609 O O . SER A 1 83 ? 7.205 10.192 3.062 1.00 96.94 83 SER A O 1
ATOM 611 N N . GLY A 1 84 ? 5.685 11.853 3.036 1.00 95.19 84 GLY A N 1
ATOM 612 C CA . GLY A 1 84 ? 6.384 12.729 2.097 1.00 95.19 84 GLY A CA 1
ATOM 613 C C . GLY A 1 84 ? 6.403 14.177 2.576 1.00 95.19 84 GLY A C 1
ATOM 614 O O . GLY A 1 84 ? 5.484 14.948 2.307 1.00 95.19 84 GLY A O 1
ATOM 615 N N . TYR A 1 85 ? 7.485 14.564 3.251 1.00 94.69 85 TYR A N 1
ATOM 616 C CA . TYR A 1 85 ? 7.720 15.941 3.720 1.00 94.69 85 TYR A CA 1
ATOM 617 C C . TYR A 1 85 ? 8.920 16.608 3.043 1.00 94.69 85 TYR A C 1
ATOM 619 O O . TYR A 1 85 ? 9.524 17.536 3.580 1.00 94.69 85 TYR A O 1
ATOM 627 N N . THR A 1 86 ? 9.278 16.121 1.864 1.00 88.62 86 THR A N 1
ATOM 628 C CA . THR A 1 86 ? 10.394 16.597 1.051 1.00 88.62 86 THR A CA 1
ATOM 629 C C . THR A 1 86 ? 9.909 16.821 -0.375 1.00 88.62 86 THR A C 1
ATOM 631 O O . THR A 1 86 ? 8.925 16.228 -0.816 1.00 88.62 86 THR A O 1
ATOM 634 N N . SER A 1 87 ? 10.600 17.685 -1.116 1.00 81.69 87 SER A N 1
ATOM 635 C CA . SER A 1 87 ? 10.359 17.863 -2.552 1.00 81.69 87 SER A CA 1
ATOM 636 C C . SER A 1 87 ? 10.978 16.750 -3.401 1.00 81.69 87 SER A C 1
ATOM 638 O O . SER A 1 87 ? 10.610 16.594 -4.561 1.00 81.69 87 SER A O 1
ATOM 640 N N . ASN A 1 88 ? 11.922 15.991 -2.838 1.00 85.81 88 ASN A N 1
ATOM 641 C CA . ASN A 1 88 ? 12.570 14.863 -3.489 1.00 85.81 88 ASN A CA 1
ATOM 642 C C . ASN A 1 88 ? 11.789 13.562 -3.208 1.00 85.81 88 ASN A C 1
ATOM 644 O O . ASN A 1 88 ? 11.756 13.135 -2.050 1.00 85.81 88 ASN A O 1
ATOM 648 N N . PRO A 1 89 ? 11.208 12.904 -4.231 1.00 77.88 89 PRO A N 1
ATOM 649 C CA . PRO A 1 89 ? 10.463 11.655 -4.057 1.00 77.88 89 PRO A CA 1
ATOM 650 C C . PRO A 1 89 ? 11.291 10.510 -3.460 1.00 77.88 89 PRO A C 1
ATOM 652 O O . PRO A 1 89 ? 10.744 9.672 -2.752 1.00 77.88 89 PRO A O 1
ATOM 655 N N . ALA A 1 90 ? 12.610 10.484 -3.683 1.00 83.44 90 ALA A N 1
ATOM 656 C CA . ALA A 1 90 ? 13.485 9.450 -3.116 1.00 83.44 90 ALA A CA 1
ATOM 657 C C . ALA A 1 90 ? 13.606 9.534 -1.581 1.00 83.44 90 ALA A C 1
ATOM 659 O O . ALA A 1 90 ? 14.040 8.587 -0.923 1.00 83.44 90 ALA A O 1
ATOM 660 N N . ASP A 1 91 ? 13.200 10.662 -0.994 1.00 90.50 91 ASP A N 1
ATOM 661 C CA . ASP A 1 91 ? 13.168 10.847 0.452 1.00 90.50 91 ASP A CA 1
ATOM 662 C C . ASP A 1 91 ? 11.834 10.405 1.077 1.00 90.50 91 ASP A C 1
ATOM 664 O O . ASP A 1 91 ? 11.725 10.403 2.307 1.00 90.50 91 ASP A O 1
ATOM 668 N N . THR A 1 92 ? 10.850 9.975 0.270 1.00 92.50 92 THR A N 1
ATOM 669 C CA . THR A 1 92 ? 9.618 9.347 0.765 1.00 92.50 92 THR A CA 1
ATOM 670 C C . THR A 1 92 ? 9.961 8.164 1.664 1.00 92.50 92 THR A C 1
ATOM 672 O O . THR A 1 92 ? 10.816 7.331 1.353 1.00 92.50 92 THR A O 1
ATOM 675 N N . LYS A 1 93 ? 9.290 8.098 2.813 1.00 95.88 93 LYS A N 1
ATOM 676 C CA . LYS A 1 93 ? 9.419 7.003 3.775 1.00 95.88 93 LYS A CA 1
ATOM 677 C C . LYS A 1 93 ? 8.120 6.226 3.840 1.00 95.88 93 LYS A C 1
ATOM 679 O O . LYS A 1 93 ? 7.048 6.792 3.657 1.00 95.88 93 LYS A O 1
ATOM 684 N N . ALA A 1 94 ? 8.215 4.942 4.148 1.00 97.94 94 ALA A N 1
ATOM 685 C CA . ALA A 1 94 ? 7.060 4.127 4.470 1.00 97.94 94 ALA A CA 1
ATOM 686 C C . ALA A 1 94 ? 7.056 3.827 5.969 1.00 97.94 94 ALA A C 1
ATOM 688 O O . ALA A 1 94 ? 8.108 3.616 6.575 1.00 97.94 94 ALA A O 1
ATOM 689 N N . TYR A 1 95 ? 5.877 3.828 6.569 1.00 98.50 95 TYR A N 1
ATOM 690 C CA . TYR A 1 95 ? 5.694 3.580 7.992 1.00 98.50 95 TYR A CA 1
ATOM 691 C C . TYR A 1 95 ? 4.736 2.429 8.225 1.00 98.50 95 TYR A C 1
ATOM 693 O O . TYR A 1 95 ? 3.906 2.097 7.382 1.00 98.50 95 TYR A O 1
ATOM 701 N N . PHE A 1 96 ? 4.873 1.853 9.409 1.00 98.56 96 PHE A N 1
ATOM 702 C CA . PHE A 1 96 ? 4.080 0.761 9.928 1.00 98.56 96 PHE A CA 1
ATOM 703 C C . PHE A 1 96 ? 3.507 1.156 11.284 1.00 98.56 96 PHE A C 1
ATOM 705 O O . PHE A 1 96 ? 4.180 1.827 12.069 1.00 98.56 96 PHE A O 1
ATOM 712 N N . ALA A 1 97 ? 2.296 0.698 11.590 1.00 98.38 97 ALA A N 1
ATOM 713 C CA . ALA A 1 97 ? 1.769 0.646 12.943 1.00 98.38 97 ALA A CA 1
ATOM 714 C C . ALA A 1 97 ? 0.706 -0.450 13.090 1.00 98.38 97 ALA A C 1
ATOM 716 O O . ALA A 1 97 ? 0.061 -0.858 12.125 1.00 98.38 97 ALA A O 1
ATOM 717 N N . GLN A 1 98 ? 0.470 -0.875 14.327 1.00 97.50 98 GLN A N 1
ATOM 718 C CA . GLN A 1 98 ? -0.724 -1.634 14.683 1.00 97.50 98 GLN A CA 1
ATOM 719 C C . GLN A 1 98 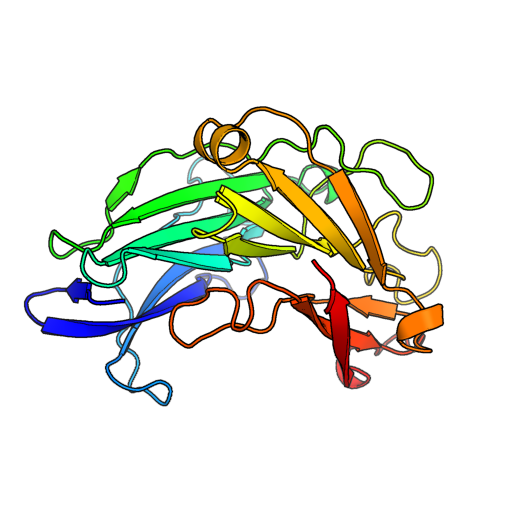? -1.829 -0.670 15.100 1.00 97.50 98 GLN A C 1
ATOM 721 O O . GLN A 1 98 ? -1.587 0.236 15.902 1.00 97.50 98 GLN A O 1
ATOM 726 N N . VAL A 1 99 ? -3.040 -0.890 14.593 1.00 96.19 99 VAL A N 1
ATOM 727 C CA . VAL A 1 99 ? -4.234 -0.126 14.966 1.00 96.19 99 VAL A CA 1
ATOM 728 C C . VAL A 1 99 ? -5.253 -1.068 15.591 1.00 96.19 99 VAL A C 1
ATOM 730 O O . VAL A 1 99 ? -5.622 -2.080 14.996 1.00 96.19 99 VAL A O 1
ATOM 733 N N . SER A 1 100 ? -5.703 -0.730 16.796 1.00 93.88 100 SER A N 1
ATOM 734 C CA . SER A 1 100 ? -6.785 -1.412 17.507 1.00 93.88 100 SER A CA 1
ATOM 735 C C . SER A 1 100 ? -8.002 -0.504 17.612 1.00 93.88 100 SER A C 1
ATOM 737 O O . SER A 1 100 ? -7.863 0.687 17.878 1.00 93.88 100 SER A O 1
ATOM 739 N N . PHE A 1 101 ? -9.194 -1.075 17.451 1.00 89.56 101 PHE A N 1
ATOM 740 C CA . PHE A 1 101 ? -10.470 -0.369 17.618 1.00 89.56 101 PHE A CA 1
ATOM 741 C C . PHE A 1 101 ? -11.269 -0.861 18.836 1.00 89.56 101 PHE A C 1
ATOM 743 O O . PHE A 1 101 ? -12.470 -0.612 18.941 1.00 89.56 101 PHE A O 1
ATOM 750 N N . ALA A 1 102 ? -10.618 -1.571 19.762 1.00 84.88 102 ALA A N 1
ATOM 751 C CA . ALA A 1 102 ? -11.279 -2.205 20.903 1.00 84.88 102 ALA A CA 1
ATOM 752 C C . ALA A 1 102 ? -11.899 -1.211 21.907 1.00 84.88 102 ALA A C 1
ATOM 754 O O . ALA A 1 102 ? -12.816 -1.573 22.640 1.00 84.88 102 ALA A O 1
ATOM 755 N N . THR A 1 103 ? -11.415 0.033 21.962 1.00 84.50 103 THR A N 1
ATOM 756 C CA . THR A 1 103 ? -11.764 1.012 23.010 1.00 84.50 103 THR A CA 1
ATOM 757 C C . THR A 1 103 ? -12.762 2.085 22.574 1.00 84.50 103 THR A C 1
ATOM 759 O O . THR A 1 103 ? -12.975 3.041 23.316 1.00 84.50 103 THR A O 1
ATOM 762 N N . GLY A 1 104 ? -13.377 1.984 21.392 1.00 83.50 104 GLY A N 1
ATOM 763 C CA . GLY A 1 104 ? -14.254 3.053 20.889 1.00 83.50 104 GLY A CA 1
ATOM 764 C C . GLY A 1 104 ? -13.574 4.048 19.946 1.00 83.50 104 GLY A C 1
ATOM 765 O O . GLY A 1 104 ? -14.265 4.827 19.290 1.00 83.50 104 GLY A O 1
ATOM 766 N N . ALA A 1 105 ? -12.241 4.027 19.885 1.00 89.06 105 ALA A N 1
ATOM 767 C CA . ALA A 1 105 ? -11.407 4.913 19.081 1.00 89.06 105 ALA A CA 1
ATOM 768 C C . ALA A 1 105 ? -10.186 4.150 18.527 1.00 89.06 105 ALA A C 1
ATOM 770 O O . ALA A 1 105 ? -9.784 3.147 19.123 1.00 89.06 105 ALA A O 1
ATOM 771 N N . PRO A 1 106 ? -9.576 4.605 17.415 1.00 92.81 106 PRO A N 1
ATOM 772 C CA . PRO A 1 106 ? -8.337 4.025 16.909 1.00 92.81 106 PRO A CA 1
ATOM 773 C C . PRO A 1 106 ? -7.194 4.232 17.914 1.00 92.81 106 PRO A C 1
ATOM 775 O O . PRO A 1 106 ? -6.862 5.364 18.265 1.00 92.81 106 PRO A O 1
ATOM 778 N N . VAL A 1 107 ? -6.569 3.142 18.352 1.00 94.25 107 VAL A N 1
ATOM 779 C CA . VAL A 1 107 ? -5.378 3.146 19.211 1.00 94.25 107 VAL A CA 1
ATOM 780 C C . VAL A 1 107 ? -4.195 2.630 18.409 1.00 94.25 107 VAL A C 1
ATOM 782 O O . VAL A 1 107 ? -4.228 1.509 17.903 1.00 94.25 107 VAL A O 1
ATOM 785 N N . ILE A 1 108 ? -3.149 3.449 18.307 1.00 96.81 108 ILE A N 1
ATOM 786 C CA . ILE A 1 108 ? -1.954 3.171 17.507 1.00 96.81 108 ILE A CA 1
ATOM 787 C C . ILE A 1 108 ? -0.832 2.688 18.420 1.00 96.81 108 ILE A C 1
ATOM 789 O O . ILE A 1 108 ? -0.569 3.281 19.464 1.00 96.81 108 ILE A O 1
ATOM 793 N N . SER A 1 109 ? -0.141 1.629 18.013 1.00 97.12 109 SER A N 1
ATOM 794 C CA . SER A 1 109 ? 1.015 1.089 18.732 1.00 97.12 109 SER A CA 1
ATOM 795 C C . SER A 1 109 ? 2.055 0.517 1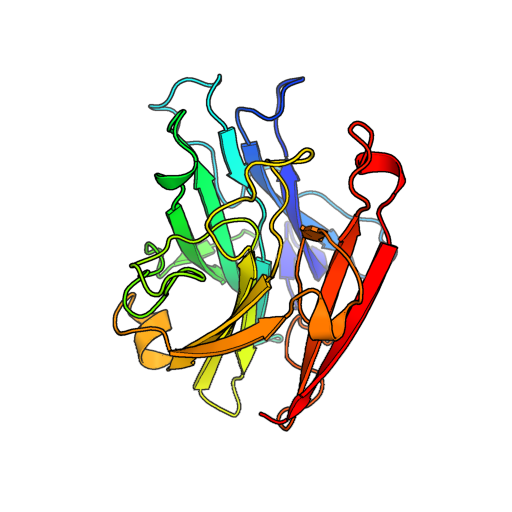7.771 1.00 97.12 109 SER A C 1
ATOM 797 O O . SER A 1 109 ? 1.790 0.347 16.580 1.00 97.12 109 SER A O 1
ATOM 799 N N . GLY A 1 110 ? 3.267 0.261 18.274 1.00 96.56 110 GLY A N 1
ATOM 800 C CA . GLY A 1 110 ? 4.340 -0.357 17.486 1.00 96.56 110 GLY A CA 1
ATOM 801 C C . GLY A 1 110 ? 4.774 0.454 16.261 1.00 96.56 110 GLY A C 1
ATOM 802 O O . GLY A 1 110 ? 5.263 -0.130 15.297 1.00 96.56 110 GLY A O 1
ATOM 803 N N . LYS A 1 111 ? 4.563 1.780 16.267 1.00 98.12 111 LYS A N 1
ATOM 804 C CA . LYS A 1 111 ? 4.887 2.641 15.126 1.00 98.12 111 LYS A CA 1
ATOM 805 C C . LYS A 1 111 ? 6.393 2.669 14.873 1.00 98.12 111 LYS A C 1
ATOM 807 O O . LYS A 1 111 ? 7.154 3.014 15.774 1.00 98.12 111 LYS A O 1
ATOM 812 N N . HIS A 1 112 ? 6.802 2.399 13.640 1.00 98.31 112 HIS A N 1
ATOM 813 C CA . HIS A 1 112 ? 8.188 2.532 13.191 1.00 98.31 112 HIS A CA 1
ATOM 814 C C . HIS A 1 112 ? 8.255 2.763 11.674 1.00 98.31 112 HIS A C 1
ATOM 816 O O . HIS A 1 112 ? 7.270 2.565 10.958 1.00 98.31 112 HIS A O 1
ATOM 822 N N . GLN A 1 113 ? 9.405 3.233 11.188 1.00 98.06 113 GLN A N 1
ATOM 823 C CA . GLN A 1 113 ? 9.666 3.330 9.752 1.00 98.06 113 GLN A CA 1
ATOM 824 C C . GLN A 1 113 ? 9.969 1.935 9.206 1.00 98.06 113 GLN A C 1
ATOM 826 O O . GLN A 1 113 ? 10.786 1.223 9.782 1.00 98.06 113 GLN A O 1
ATOM 831 N N . ILE A 1 114 ? 9.364 1.574 8.079 1.00 98.44 114 ILE A N 1
ATOM 832 C CA . ILE A 1 114 ? 9.677 0.334 7.374 1.00 98.44 114 ILE A CA 1
ATOM 833 C C . ILE A 1 114 ? 11.117 0.425 6.854 1.00 98.44 114 ILE A C 1
ATOM 835 O O . ILE A 1 114 ? 11.479 1.358 6.129 1.00 98.44 114 ILE A O 1
ATOM 839 N N . GLN A 1 115 ? 11.951 -0.534 7.252 1.00 97.06 115 GLN A N 1
ATOM 840 C CA . GLN A 1 115 ? 13.317 -0.690 6.759 1.00 97.06 115 GLN A CA 1
ATOM 841 C C . GLN A 1 115 ? 13.323 -0.925 5.248 1.00 97.06 115 GLN A C 1
ATOM 843 O O . GLN A 1 115 ? 12.459 -1.618 4.720 1.00 97.06 115 GLN A O 1
ATOM 848 N N . THR A 1 116 ? 14.323 -0.391 4.553 1.00 97.56 116 THR A N 1
ATOM 849 C CA . THR A 1 116 ? 14.499 -0.611 3.108 1.00 97.56 116 THR A CA 1
ATOM 850 C C . THR A 1 116 ? 15.632 -1.584 2.798 1.00 97.56 116 THR A C 1
ATOM 852 O O . THR A 1 116 ? 15.834 -1.939 1.642 1.00 97.56 116 THR A O 1
ATOM 855 N N . THR A 1 117 ? 16.380 -2.038 3.807 1.00 98.31 117 THR A N 1
ATOM 856 C CA . THR A 1 117 ? 17.501 -2.967 3.628 1.00 98.31 117 THR A CA 1
ATOM 857 C C . THR A 1 117 ? 17.057 -4.202 2.849 1.00 98.31 117 THR A C 1
ATOM 859 O O . THR A 1 117 ? 16.041 -4.805 3.184 1.00 98.31 117 THR A O 1
ATOM 862 N N . GLY A 1 118 ? 17.812 -4.570 1.814 1.00 98.19 118 GLY A N 1
ATOM 863 C CA . GLY A 1 118 ? 17.509 -5.710 0.940 1.00 98.19 118 GLY A CA 1
ATOM 864 C C . GLY A 1 118 ? 16.595 -5.389 -0.248 1.00 98.19 118 GLY A C 1
ATOM 865 O O . GLY A 1 118 ? 16.544 -6.179 -1.185 1.00 98.19 118 GLY A O 1
ATOM 866 N N . LEU A 1 119 ? 15.935 -4.225 -0.265 1.00 98.19 119 LEU A N 1
ATOM 867 C CA . LEU A 1 119 ? 15.226 -3.744 -1.453 1.00 98.19 119 LEU A CA 1
ATOM 868 C C . LEU A 1 119 ? 16.222 -3.214 -2.481 1.00 98.19 119 LEU A C 1
ATOM 870 O O . LEU A 1 119 ? 17.047 -2.352 -2.158 1.00 98.19 119 LEU A O 1
ATOM 874 N N . THR A 1 120 ? 16.101 -3.684 -3.722 1.00 98.25 120 THR A N 1
ATOM 875 C CA . THR A 1 120 ? 16.917 -3.200 -4.837 1.00 98.25 120 THR A CA 1
ATOM 876 C C . THR A 1 120 ? 16.072 -2.682 -5.987 1.00 98.25 120 THR A C 1
ATOM 878 O O . THR A 1 120 ? 15.012 -3.226 -6.305 1.00 98.25 120 THR A O 1
ATOM 881 N N . ASP A 1 121 ? 16.579 -1.641 -6.634 1.00 97.31 121 ASP A N 1
ATOM 882 C CA . ASP A 1 121 ? 16.036 -1.103 -7.868 1.00 97.31 121 ASP A CA 1
ATOM 883 C C . ASP A 1 121 ? 16.330 -2.076 -9.032 1.00 97.31 121 ASP A C 1
ATOM 885 O O . ASP A 1 121 ? 17.003 -3.103 -8.876 1.00 97.31 121 ASP A O 1
ATOM 889 N N . LEU A 1 122 ? 15.832 -1.769 -10.226 1.00 96.75 122 LEU A N 1
ATOM 890 C CA . LEU A 1 122 ? 16.023 -2.577 -11.432 1.00 96.75 122 LEU A CA 1
ATOM 891 C C . LEU A 1 122 ? 17.486 -2.614 -11.915 1.00 96.75 122 LEU A C 1
ATOM 893 O O . LEU A 1 122 ? 17.823 -3.449 -12.752 1.00 96.75 122 LEU A O 1
ATOM 897 N N . ASN A 1 123 ? 18.356 -1.748 -11.385 1.00 96.81 123 ASN A N 1
ATOM 898 C CA . ASN A 1 123 ? 19.797 -1.748 -11.638 1.00 96.81 123 ASN A CA 1
ATOM 899 C C . ASN A 1 123 ? 20.596 -2.459 -10.526 1.00 96.81 123 ASN A C 1
ATOM 901 O O . ASN A 1 123 ? 21.824 -2.512 -10.601 1.00 96.81 123 ASN A O 1
ATOM 905 N N . GLY A 1 124 ? 19.934 -2.983 -9.489 1.00 96.44 124 GLY A N 1
ATOM 906 C CA . GLY A 1 124 ? 20.564 -3.650 -8.348 1.00 96.44 124 GLY A CA 1
ATOM 907 C C . GLY A 1 124 ? 21.075 -2.713 -7.244 1.00 96.44 124 GLY A C 1
ATOM 908 O O . GLY A 1 124 ? 21.762 -3.172 -6.333 1.00 96.44 124 GLY A O 1
ATOM 909 N N . SER A 1 125 ? 20.765 -1.416 -7.298 1.00 96.81 125 SER A N 1
ATOM 910 C CA . SER A 1 125 ? 21.111 -0.442 -6.251 1.00 96.81 125 SER A CA 1
ATOM 911 C C . SER A 1 125 ? 20.068 -0.425 -5.132 1.00 96.81 125 SER A C 1
ATOM 913 O O . SER A 1 125 ? 18.920 -0.787 -5.356 1.00 96.81 125 SER A O 1
ATOM 915 N N . GLN A 1 126 ? 20.445 0.009 -3.925 1.00 96.19 126 GLN A N 1
ATOM 916 C CA . GLN A 1 126 ? 19.510 0.154 -2.799 1.00 96.19 126 GLN A CA 1
ATOM 917 C C . GLN A 1 126 ? 18.331 1.065 -3.175 1.00 96.19 126 GLN A C 1
ATOM 919 O O . GLN A 1 126 ? 18.544 2.180 -3.649 1.00 96.19 126 GLN A O 1
ATOM 924 N N . ASP A 1 127 ? 17.109 0.611 -2.897 1.00 96.12 127 ASP A N 1
ATOM 925 C CA . ASP A 1 127 ? 15.878 1.312 -3.283 1.00 96.12 127 ASP A CA 1
ATOM 926 C C . ASP A 1 127 ? 15.098 1.875 -2.079 1.00 96.12 127 ASP A C 1
ATOM 928 O O . ASP A 1 127 ? 15.433 1.615 -0.916 1.00 96.12 127 ASP A O 1
ATOM 932 N N . PHE A 1 128 ? 14.051 2.648 -2.365 1.00 94.81 128 PHE A N 1
ATOM 933 C CA . PHE A 1 128 ? 13.090 3.203 -1.414 1.00 94.81 128 PHE A CA 1
ATOM 934 C C . PHE A 1 128 ? 11.662 2.706 -1.696 1.00 94.81 128 PHE A C 1
ATOM 936 O O . PHE A 1 128 ? 11.394 2.033 -2.688 1.00 94.81 128 PHE A O 1
ATOM 943 N N . ILE A 1 129 ? 10.736 3.015 -0.784 1.00 96.25 129 ILE A N 1
ATOM 944 C CA . ILE A 1 129 ? 9.351 2.533 -0.838 1.00 96.25 129 ILE A CA 1
ATOM 945 C C . ILE A 1 129 ? 8.412 3.707 -1.125 1.00 96.25 129 ILE A C 1
ATOM 947 O O . ILE A 1 129 ? 8.324 4.650 -0.337 1.00 96.25 129 ILE A O 1
ATOM 951 N N . ASN A 1 130 ? 7.651 3.610 -2.209 1.00 93.62 130 ASN A N 1
ATOM 952 C CA . ASN A 1 130 ? 6.503 4.460 -2.505 1.00 93.62 130 ASN A CA 1
ATOM 953 C C . ASN A 1 130 ? 5.423 3.635 -3.224 1.00 93.62 130 ASN A C 1
ATOM 955 O O . ASN A 1 130 ? 5.714 2.556 -3.741 1.00 93.62 130 ASN A O 1
ATOM 959 N N . ASN A 1 131 ? 4.188 4.152 -3.242 1.00 93.69 131 ASN A N 1
ATOM 960 C CA . ASN A 1 131 ? 3.061 3.578 -3.984 1.00 93.69 131 ASN A CA 1
ATOM 961 C C . ASN A 1 131 ? 2.959 2.048 -3.841 1.00 93.69 131 ASN A C 1
ATOM 963 O O . ASN A 1 131 ? 3.091 1.291 -4.806 1.00 93.69 131 ASN A O 1
ATOM 967 N N . PHE A 1 132 ? 2.825 1.609 -2.592 1.00 97.62 132 PHE A N 1
ATOM 968 C CA . PHE A 1 132 ? 2.970 0.216 -2.209 1.00 97.62 132 PHE A CA 1
ATOM 969 C C . PHE A 1 132 ? 1.726 -0.309 -1.506 1.00 97.62 132 PHE A C 1
ATOM 971 O O . PHE A 1 132 ? 0.945 0.435 -0.913 1.00 97.62 132 PHE A O 1
ATOM 978 N N . ASP A 1 133 ? 1.605 -1.625 -1.524 1.00 98.25 133 ASP A N 1
ATOM 979 C CA . ASP A 1 133 ? 0.566 -2.375 -0.850 1.00 98.25 133 ASP A CA 1
ATOM 980 C C . ASP A 1 133 ? 1.203 -3.516 -0.045 1.00 98.25 133 ASP A C 1
ATOM 982 O O . ASP A 1 133 ? 2.222 -4.076 -0.456 1.00 98.25 133 ASP A O 1
ATOM 986 N N . ILE A 1 134 ? 0.631 -3.860 1.114 1.00 97.31 134 ILE A N 1
ATOM 987 C CA . ILE A 1 134 ? 1.201 -4.878 2.014 1.00 97.31 134 ILE A CA 1
ATOM 988 C C . ILE A 1 134 ? 0.158 -5.844 2.573 1.00 97.31 134 ILE A C 1
ATOM 990 O O . ILE A 1 134 ? -0.885 -5.430 3.087 1.00 97.31 134 ILE A O 1
ATOM 994 N N . VAL A 1 135 ? 0.484 -7.133 2.563 1.00 97.62 135 VAL A N 1
ATOM 995 C CA . VAL A 1 135 ? -0.329 -8.195 3.161 1.00 97.62 135 VAL A CA 1
ATOM 996 C C . VAL A 1 135 ? 0.501 -9.015 4.142 1.00 97.62 135 VAL A C 1
ATOM 998 O O . VAL A 1 135 ? 1.675 -9.294 3.906 1.00 97.62 135 VAL A O 1
ATOM 1001 N N . TYR A 1 136 ? -0.118 -9.402 5.253 1.00 97.31 136 TYR A N 1
ATOM 1002 C CA . TYR A 1 136 ? 0.487 -10.265 6.261 1.00 97.31 136 TYR A CA 1
ATOM 1003 C C . TYR A 1 136 ? -0.124 -11.662 6.172 1.00 97.31 136 TYR A C 1
ATOM 1005 O O . TYR A 1 136 ? -1.348 -11.809 6.217 1.00 97.31 136 TYR A O 1
ATOM 1013 N N . SER A 1 137 ? 0.728 -12.678 6.060 1.00 95.69 137 SER A N 1
ATOM 1014 C CA . SER A 1 137 ? 0.346 -14.079 6.221 1.00 95.69 137 SER A CA 1
ATOM 1015 C C . SER A 1 137 ? 0.612 -14.498 7.661 1.00 95.69 137 SER A C 1
ATOM 1017 O O . SER A 1 137 ? 1.762 -14.635 8.078 1.00 95.69 137 SER A O 1
ATOM 1019 N N . THR A 1 138 ? -0.457 -14.739 8.421 1.00 91.69 138 THR A N 1
ATOM 1020 C CA . THR A 1 138 ? -0.361 -15.321 9.768 1.00 91.69 138 THR A CA 1
ATOM 1021 C C . THR A 1 138 ? 0.109 -16.771 9.723 1.00 91.69 138 THR A C 1
ATOM 1023 O O . THR A 1 138 ? 0.745 -17.232 10.664 1.00 91.69 138 THR A O 1
ATOM 1026 N N . THR A 1 139 ? -0.186 -17.488 8.635 1.00 93.69 139 THR A N 1
ATOM 1027 C CA . THR A 1 139 ? 0.214 -18.887 8.443 1.00 93.69 139 THR A CA 1
ATOM 1028 C C . THR A 1 139 ? 1.724 -19.018 8.270 1.00 93.69 139 THR A C 1
ATOM 1030 O O . THR A 1 139 ? 2.327 -19.957 8.785 1.00 93.69 139 THR A O 1
ATOM 1033 N N . ARG A 1 140 ? 2.335 -18.082 7.536 1.00 95.38 140 ARG A N 1
ATOM 1034 C CA . ARG A 1 140 ? 3.769 -18.094 7.216 1.00 95.38 140 ARG A CA 1
ATOM 1035 C C . ARG A 1 140 ? 4.607 -17.215 8.144 1.00 95.38 140 ARG A C 1
ATOM 1037 O O . ARG A 1 140 ? 5.826 -17.254 8.036 1.00 95.38 140 ARG A O 1
ATOM 1044 N N . ASP A 1 141 ? 3.961 -16.424 9.004 1.00 96.31 141 ASP A N 1
ATOM 1045 C CA . ASP A 1 141 ? 4.573 -15.317 9.749 1.00 96.31 141 ASP A CA 1
ATOM 1046 C C . ASP A 1 141 ? 5.486 -14.483 8.836 1.00 96.31 141 ASP A C 1
ATOM 1048 O O . ASP A 1 141 ? 6.694 -14.369 9.042 1.00 96.31 141 ASP A O 1
ATOM 1052 N N . ALA A 1 142 ? 4.906 -13.958 7.754 1.00 97.88 142 ALA A N 1
ATOM 1053 C CA . ALA A 1 142 ? 5.627 -13.201 6.736 1.00 97.88 142 ALA A CA 1
ATOM 1054 C C . ALA A 1 142 ? 4.774 -12.060 6.185 1.00 97.88 142 ALA A C 1
ATOM 1056 O O . ALA A 1 142 ? 3.562 -12.199 5.991 1.00 97.88 142 ALA A O 1
ATOM 1057 N N . PHE A 1 143 ? 5.426 -10.938 5.901 1.00 98.50 143 PHE A N 1
ATOM 1058 C CA . PHE A 1 143 ? 4.831 -9.844 5.148 1.00 98.50 143 PHE A CA 1
ATOM 1059 C C . PHE A 1 143 ? 5.267 -9.927 3.697 1.00 98.50 143 PHE A C 1
ATOM 1061 O O . PHE A 1 143 ? 6.441 -10.149 3.405 1.00 98.50 143 PHE A O 1
ATOM 1068 N N . TYR A 1 144 ? 4.312 -9.689 2.807 1.00 98.62 144 TYR A N 1
ATOM 1069 C CA . TYR A 1 144 ? 4.551 -9.504 1.388 1.00 98.62 144 TYR A CA 1
ATOM 1070 C C . TYR A 1 144 ? 4.191 -8.075 1.020 1.00 98.62 144 TYR A C 1
ATOM 1072 O O . TYR A 1 144 ? 3.127 -7.583 1.402 1.00 98.62 144 TYR A O 1
ATOM 1080 N N . MET A 1 145 ? 5.072 -7.424 0.273 1.00 98.62 145 MET A N 1
ATOM 1081 C CA . MET A 1 145 ? 4.876 -6.081 -0.254 1.00 98.62 145 MET A CA 1
ATOM 1082 C C . MET A 1 145 ? 4.870 -6.143 -1.775 1.00 98.62 145 MET A C 1
ATOM 1084 O O . MET A 1 145 ? 5.600 -6.931 -2.371 1.00 98.62 145 MET A O 1
ATOM 1088 N N . ILE A 1 146 ? 4.046 -5.313 -2.400 1.00 98.69 146 ILE A N 1
ATOM 1089 C CA . ILE A 1 146 ? 4.196 -4.972 -3.809 1.00 98.69 146 ILE A CA 1
ATOM 1090 C C . ILE A 1 146 ? 4.314 -3.460 -3.926 1.00 98.69 146 ILE A C 1
ATOM 1092 O O . ILE A 1 146 ? 3.545 -2.731 -3.304 1.00 98.69 146 ILE A O 1
ATOM 1096 N N . ARG A 1 147 ? 5.302 -2.989 -4.679 1.00 97.75 147 ARG A N 1
ATOM 1097 C CA . ARG A 1 147 ? 5.648 -1.566 -4.789 1.00 97.75 147 ARG A CA 1
ATOM 1098 C C . ARG A 1 147 ? 6.070 -1.217 -6.205 1.00 97.75 147 ARG A C 1
ATOM 1100 O O . ARG A 1 147 ? 6.390 -2.106 -6.993 1.00 97.75 147 ARG A O 1
ATOM 1107 N N . GLU A 1 148 ? 6.117 0.067 -6.526 1.00 96.06 148 GLU A N 1
ATOM 1108 C CA . GLU A 1 148 ? 6.800 0.494 -7.747 1.00 96.06 148 GLU A CA 1
ATOM 1109 C C . GLU A 1 148 ? 8.295 0.185 -7.696 1.00 96.06 148 GLU A C 1
ATOM 1111 O O . GLU A 1 148 ? 8.929 0.270 -6.640 1.00 96.06 148 GLU A O 1
ATOM 1116 N N . ALA A 1 149 ? 8.842 -0.195 -8.851 1.00 95.75 149 ALA A N 1
ATOM 1117 C CA . ALA A 1 149 ? 10.266 -0.424 -9.025 1.00 95.75 149 ALA A CA 1
ATOM 1118 C C . ALA A 1 149 ? 10.927 0.789 -9.695 1.00 95.75 149 ALA A C 1
ATOM 1120 O O . ALA A 1 149 ? 10.392 1.368 -10.646 1.00 95.75 149 ALA A O 1
ATOM 1121 N N . HIS A 1 150 ? 12.115 1.141 -9.212 1.00 95.81 150 HIS A N 1
ATOM 1122 C CA . HIS A 1 150 ? 12.925 2.246 -9.721 1.00 95.81 150 HIS A CA 1
ATOM 1123 C C . HIS A 1 150 ? 14.088 1.739 -10.590 1.00 95.81 150 HIS A C 1
ATOM 1125 O O . HIS A 1 150 ? 14.386 0.549 -10.564 1.00 95.81 150 HIS A O 1
ATOM 1131 N N . PRO A 1 151 ? 14.770 2.602 -11.363 1.00 95.44 151 PRO A N 1
ATOM 1132 C CA . PRO A 1 151 ? 14.460 4.011 -11.600 1.00 95.44 151 PRO A CA 1
ATOM 1133 C C . PRO A 1 151 ? 13.195 4.190 -12.441 1.00 95.44 151 PRO A C 1
ATOM 1135 O O . PRO A 1 151 ? 12.822 3.327 -13.235 1.00 95.44 151 PRO A O 1
ATOM 1138 N N . TYR A 1 152 ? 12.566 5.358 -12.312 1.00 94.50 152 TYR A N 1
ATOM 1139 C CA . TYR A 1 152 ? 11.559 5.766 -13.283 1.00 94.50 152 TYR A CA 1
ATOM 1140 C C . TYR A 1 152 ? 12.183 5.911 -14.680 1.00 94.50 152 TYR A C 1
ATOM 1142 O O . TYR A 1 152 ? 13.351 6.301 -14.809 1.00 94.50 152 TYR A O 1
ATOM 1150 N N . PRO A 1 153 ? 11.420 5.617 -15.745 1.00 93.94 153 PRO A N 1
ATOM 1151 C CA . PRO A 1 153 ? 11.908 5.751 -17.108 1.00 93.94 153 PRO A CA 1
ATOM 1152 C C . PRO A 1 153 ? 12.160 7.219 -17.458 1.00 93.94 153 PRO A C 1
ATOM 1154 O O . PRO A 1 153 ? 11.495 8.118 -16.959 1.00 93.94 153 PRO A O 1
ATOM 1157 N N . THR A 1 154 ? 13.073 7.474 -18.392 1.00 93.31 154 THR A N 1
ATOM 1158 C CA . THR A 1 154 ? 13.331 8.833 -18.901 1.00 93.31 154 THR A CA 1
ATOM 1159 C C . THR A 1 154 ? 12.316 9.282 -19.956 1.00 93.31 154 THR A C 1
ATOM 1161 O O . THR A 1 154 ? 12.182 10.477 -20.215 1.00 93.31 154 THR A O 1
ATOM 1164 N N . SER A 1 155 ? 11.588 8.343 -20.568 1.00 92.00 155 SER A N 1
ATOM 1165 C CA . SER A 1 155 ? 10.552 8.625 -21.564 1.00 92.00 155 SER A CA 1
ATOM 1166 C C . SER A 1 155 ? 9.202 8.947 -20.921 1.00 92.00 155 SER A C 1
ATOM 1168 O O . SER A 1 155 ? 8.860 8.418 -19.865 1.00 92.00 155 SER A O 1
ATOM 1170 N N . SER A 1 156 ? 8.408 9.799 -21.575 1.00 89.06 156 SER A N 1
ATOM 1171 C CA . SER A 1 156 ? 7.066 10.153 -21.097 1.00 89.06 156 SER A CA 1
ATOM 1172 C C . SER A 1 156 ? 6.098 8.955 -21.170 1.00 89.06 156 SER A C 1
ATOM 1174 O O . SER A 1 156 ? 6.156 8.211 -22.152 1.00 89.06 156 SER A O 1
ATOM 1176 N N . PRO A 1 157 ? 5.215 8.756 -20.170 1.00 90.25 157 PRO A N 1
ATOM 1177 C CA . PRO A 1 157 ? 5.223 9.409 -18.857 1.00 90.25 157 PRO A CA 1
ATOM 1178 C C . PRO A 1 157 ? 6.396 8.895 -18.005 1.00 90.25 157 PRO A C 1
ATOM 1180 O O . PRO A 1 157 ? 6.586 7.688 -17.866 1.00 90.25 157 PRO A O 1
ATOM 1183 N N . ASN A 1 158 ? 7.184 9.808 -17.438 1.00 90.81 158 ASN A N 1
ATOM 1184 C CA . ASN A 1 158 ? 8.385 9.506 -16.641 1.00 90.81 158 ASN A CA 1
ATOM 1185 C C . ASN A 1 158 ? 8.123 9.494 -15.125 1.00 90.81 158 ASN A C 1
ATOM 1187 O O . ASN A 1 158 ? 9.051 9.419 -14.331 1.00 90.81 158 ASN A O 1
ATOM 1191 N N . TYR A 1 159 ? 6.855 9.588 -14.732 1.00 88.00 159 TYR A N 1
ATOM 1192 C CA . TYR A 1 159 ? 6.370 9.508 -13.352 1.00 88.00 159 TYR A CA 1
ATOM 1193 C C . TYR A 1 159 ? 5.622 8.193 -13.076 1.00 88.00 159 TYR A C 1
ATOM 1195 O O . TYR A 1 159 ? 5.022 8.036 -12.020 1.00 88.00 159 TYR A O 1
ATOM 1203 N N . ILE A 1 160 ? 5.623 7.268 -14.043 1.00 92.56 160 ILE A N 1
ATOM 1204 C CA . ILE A 1 160 ? 5.046 5.929 -13.923 1.00 92.56 160 ILE A CA 1
ATOM 1205 C C . ILE A 1 160 ? 6.163 4.919 -14.166 1.00 92.56 160 ILE A C 1
ATOM 1207 O O . ILE A 1 160 ? 6.912 5.058 -15.139 1.00 92.56 160 ILE A O 1
ATOM 1211 N N . SER A 1 161 ? 6.289 3.921 -13.295 1.00 95.31 161 SER A N 1
ATOM 1212 C CA . SER A 1 161 ? 7.342 2.910 -13.398 1.00 95.31 161 SER A CA 1
ATOM 1213 C C . SER A 1 161 ? 7.166 1.990 -14.619 1.00 95.31 161 SER A C 1
ATOM 1215 O O . SER A 1 161 ? 6.117 1.929 -15.268 1.00 95.31 161 SER A O 1
ATOM 1217 N N . THR A 1 162 ? 8.237 1.291 -14.996 1.00 96.69 162 THR A N 1
ATOM 1218 C CA . THR A 1 162 ? 8.214 0.237 -16.030 1.00 96.69 162 THR A CA 1
ATOM 1219 C C . THR A 1 162 ? 7.918 -1.145 -15.449 1.00 96.69 162 THR A C 1
ATOM 1221 O O . THR A 1 162 ? 7.626 -2.074 -16.203 1.00 96.69 162 THR A O 1
ATOM 1224 N N . ALA A 1 163 ? 8.000 -1.280 -14.125 1.00 97.38 163 ALA A N 1
ATOM 1225 C CA . ALA A 1 163 ? 7.788 -2.517 -13.400 1.00 97.38 163 ALA A CA 1
ATOM 1226 C C . ALA A 1 163 ? 7.317 -2.242 -11.968 1.00 97.38 163 ALA A C 1
ATOM 1228 O O . ALA A 1 163 ? 7.610 -1.197 -11.392 1.00 97.38 163 ALA A O 1
ATOM 1229 N N . VAL A 1 164 ? 6.646 -3.227 -11.380 1.00 97.94 164 VAL A N 1
ATOM 1230 C CA . VAL A 1 164 ? 6.404 -3.300 -9.933 1.00 97.94 164 VAL A CA 1
ATOM 1231 C C . VAL A 1 164 ? 7.150 -4.503 -9.370 1.00 97.94 164 VAL A C 1
ATOM 1233 O O . VAL A 1 164 ? 7.349 -5.496 -10.070 1.00 97.94 164 VAL A O 1
ATOM 1236 N N . GLN A 1 165 ? 7.587 -4.418 -8.122 1.00 97.94 165 GLN A N 1
ATOM 1237 C CA . GLN A 1 165 ? 8.380 -5.451 -7.465 1.00 97.94 165 GLN A CA 1
A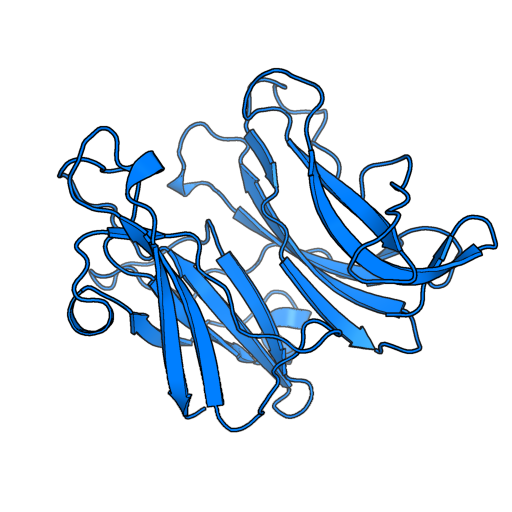TOM 1238 C C . GLN A 1 165 ? 7.581 -6.073 -6.326 1.00 97.94 165 GLN A C 1
ATOM 1240 O O . GLN A 1 165 ? 6.908 -5.360 -5.583 1.00 97.94 165 GLN A O 1
ATOM 1245 N N . VAL A 1 166 ? 7.626 -7.402 -6.230 1.00 98.50 166 VAL A N 1
ATOM 1246 C CA . VAL A 1 166 ? 7.073 -8.173 -5.116 1.00 98.50 166 VAL A CA 1
ATOM 1247 C C . VAL A 1 166 ? 8.219 -8.554 -4.193 1.00 98.50 166 VAL A C 1
ATOM 1249 O O . VAL A 1 166 ? 9.181 -9.187 -4.625 1.00 98.50 166 VAL A O 1
ATOM 1252 N N . ASP A 1 167 ? 8.072 -8.212 -2.922 1.00 98.62 167 ASP A N 1
ATOM 1253 C CA . ASP A 1 167 ? 9.074 -8.381 -1.879 1.00 98.62 167 ASP A CA 1
ATOM 1254 C C . ASP A 1 167 ? 8.489 -9.158 -0.697 1.00 98.62 167 ASP A C 1
ATOM 1256 O O . ASP A 1 167 ? 7.278 -9.142 -0.458 1.00 98.62 167 ASP A O 1
ATOM 1260 N N . SER A 1 168 ? 9.348 -9.811 0.082 1.00 98.62 168 SER A N 1
ATOM 1261 C CA . SER A 1 168 ? 8.951 -10.437 1.346 1.00 98.62 168 SER A CA 1
ATOM 1262 C C . SER A 1 168 ? 9.914 -10.145 2.481 1.00 98.62 168 SER A C 1
ATOM 1264 O O . SER A 1 168 ? 11.102 -9.902 2.265 1.00 98.62 168 SER A O 1
ATOM 1266 N N . ILE A 1 169 ? 9.395 -10.193 3.703 1.00 98.75 169 ILE A N 1
ATOM 1267 C CA . ILE A 1 169 ? 10.192 -10.125 4.922 1.00 98.75 169 ILE A CA 1
ATOM 1268 C C . ILE A 1 169 ? 9.563 -11.002 6.017 1.00 98.75 169 ILE A C 1
ATOM 1270 O O . ILE A 1 169 ? 8.330 -11.081 6.097 1.00 98.75 169 ILE A O 1
ATOM 1274 N N . PRO A 1 170 ? 10.366 -11.656 6.882 1.00 98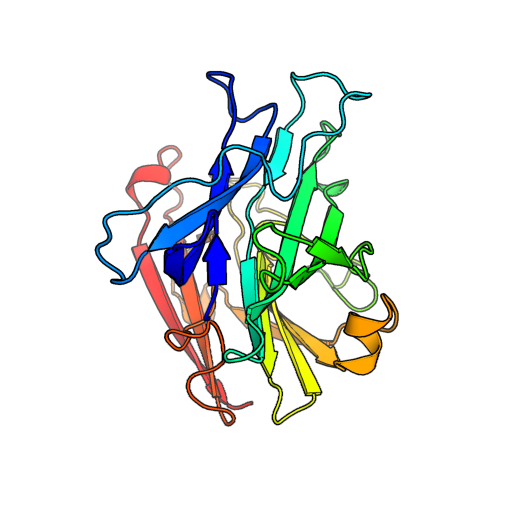.56 170 PRO A N 1
ATOM 1275 C CA . PRO A 1 170 ? 9.834 -12.350 8.048 1.00 98.56 170 PRO A CA 1
ATOM 1276 C C . PRO A 1 170 ? 8.999 -11.425 8.935 1.00 98.56 170 PRO A C 1
ATOM 1278 O O . PRO A 1 170 ? 9.336 -10.255 9.139 1.00 98.56 170 PRO A O 1
ATOM 1281 N N . GLY A 1 171 ? 7.931 -11.967 9.513 1.00 98.19 171 GLY A N 1
ATOM 1282 C CA . GLY A 1 171 ? 7.039 -11.248 10.411 1.00 98.19 171 GLY A CA 1
ATOM 1283 C C . GLY A 1 171 ? 7.799 -10.660 11.586 1.00 98.19 171 GLY A C 1
ATOM 1284 O O . GLY A 1 171 ? 7.742 -9.455 11.795 1.00 98.19 171 GLY A O 1
ATOM 1285 N N . SER A 1 172 ? 8.591 -11.466 12.297 1.00 98.06 172 SER A N 1
ATOM 1286 C CA . SER A 1 172 ? 9.438 -11.003 13.413 1.00 98.06 172 SER A CA 1
ATOM 1287 C C . SER A 1 172 ? 10.308 -9.777 13.083 1.00 98.06 172 SER A C 1
ATOM 1289 O O . SER A 1 172 ? 10.442 -8.871 13.911 1.00 98.06 172 SER A O 1
ATOM 1291 N N . SER A 1 173 ? 10.855 -9.706 11.869 1.00 98.44 173 SER A N 1
ATOM 1292 C CA . SER A 1 173 ? 11.620 -8.559 11.376 1.00 98.44 173 SER A CA 1
ATOM 1293 C C . SER A 1 173 ? 10.729 -7.336 11.164 1.00 98.44 173 SER A C 1
ATOM 1295 O O . SER A 1 173 ? 11.020 -6.272 11.706 1.00 98.44 173 SER A O 1
ATOM 1297 N N . MET A 1 174 ? 9.595 -7.496 10.478 1.00 97.81 174 MET A N 1
ATOM 1298 C CA . MET A 1 174 ? 8.646 -6.401 10.267 1.00 97.81 174 MET A CA 1
ATOM 1299 C C . MET A 1 174 ? 8.048 -5.884 11.582 1.00 97.81 174 MET A C 1
ATOM 1301 O O . MET A 1 174 ? 7.998 -4.685 11.803 1.00 97.81 174 MET A O 1
ATOM 1305 N N . TRP A 1 175 ? 7.635 -6.763 12.498 1.00 97.69 175 TRP A N 1
ATOM 1306 C CA . TRP A 1 175 ? 7.056 -6.374 13.790 1.00 97.69 175 TRP A CA 1
ATOM 1307 C C . TRP A 1 175 ? 8.027 -5.562 14.654 1.00 97.69 175 TRP A C 1
ATOM 1309 O O . TRP A 1 175 ? 7.587 -4.733 15.451 1.00 97.69 175 TRP A O 1
ATOM 1319 N N . SER A 1 176 ? 9.333 -5.801 14.505 1.00 97.06 176 SER A N 1
ATOM 1320 C CA . SER A 1 176 ? 10.392 -5.125 15.259 1.00 97.06 176 SER A CA 1
ATOM 1321 C C . SER A 1 176 ? 11.028 -3.939 14.525 1.00 97.06 176 SER A C 1
ATOM 1323 O O . SER A 1 176 ? 11.880 -3.272 15.111 1.00 97.06 176 SER A O 1
ATOM 1325 N N . GLY A 1 177 ? 10.639 -3.663 13.274 1.00 97.25 177 GLY A N 1
ATOM 1326 C CA . GLY A 1 177 ? 11.261 -2.628 12.442 1.00 97.25 177 GLY A CA 1
ATOM 1327 C C . GLY A 1 177 ? 12.725 -2.911 12.108 1.00 97.25 177 GLY A C 1
ATOM 1328 O O . GLY A 1 177 ? 13.557 -2.005 12.125 1.00 97.25 177 GLY A O 1
ATOM 1329 N N . SER A 1 178 ? 13.061 -4.181 11.882 1.00 96.94 178 SER A N 1
ATOM 1330 C CA . SER A 1 178 ? 14.424 -4.651 11.637 1.00 96.94 178 SER A CA 1
ATOM 1331 C C . SER A 1 178 ? 14.490 -5.615 10.445 1.00 96.94 178 SER A C 1
ATOM 1333 O O . SER A 1 178 ? 13.501 -5.842 9.751 1.00 96.94 178 SER A O 1
ATOM 1335 N N . GLY A 1 179 ? 15.666 -6.195 10.195 1.00 96.94 179 GLY A N 1
ATOM 1336 C CA . GLY A 1 179 ? 15.860 -7.230 9.177 1.00 96.94 179 GLY A CA 1
ATOM 1337 C C . GLY A 1 179 ? 16.072 -6.690 7.764 1.00 96.94 179 GLY A C 1
ATOM 1338 O O . GLY A 1 179 ? 16.490 -5.551 7.558 1.00 96.94 179 GLY A O 1
ATOM 1339 N N . SER A 1 180 ? 15.862 -7.554 6.775 1.00 98.31 180 SER A N 1
ATOM 1340 C CA . SER A 1 180 ? 16.078 -7.235 5.364 1.00 98.31 180 SER A CA 1
ATOM 1341 C C . SER A 1 180 ? 15.017 -7.895 4.501 1.00 98.31 180 SER A C 1
ATOM 1343 O O . SER A 1 180 ? 14.635 -9.040 4.738 1.00 98.31 180 SER A O 1
ATOM 1345 N N . TRP A 1 181 ? 14.554 -7.156 3.503 1.00 98.69 181 TRP A N 1
ATOM 1346 C CA . TRP A 1 181 ? 13.641 -7.646 2.489 1.00 98.69 181 TRP A CA 1
ATOM 1347 C C . TRP A 1 181 ? 14.347 -8.594 1.525 1.00 98.69 181 TRP A C 1
ATOM 1349 O O . TRP A 1 181 ? 15.547 -8.485 1.276 1.00 98.69 181 TRP A O 1
ATOM 1359 N N . THR A 1 182 ? 13.571 -9.514 0.970 1.00 98.56 182 THR A N 1
ATOM 1360 C CA . THR A 1 182 ? 13.960 -10.362 -0.152 1.00 98.56 182 THR A CA 1
ATOM 1361 C C . THR A 1 182 ? 13.094 -10.004 -1.348 1.00 98.56 182 THR A C 1
ATOM 1363 O O . THR A 1 182 ? 11.872 -10.163 -1.282 1.00 98.56 182 THR A O 1
ATOM 1366 N N . VAL A 1 183 ? 13.730 -9.568 -2.435 1.00 98.25 183 VAL A N 1
ATOM 1367 C CA . VAL A 1 183 ? 13.072 -9.380 -3.731 1.00 98.25 183 VAL A CA 1
ATOM 1368 C C . VAL A 1 183 ? 12.661 -10.746 -4.274 1.00 98.25 183 VAL A C 1
ATOM 1370 O O . VAL A 1 183 ? 13.511 -11.603 -4.512 1.00 98.25 183 VAL A O 1
ATOM 1373 N N . LEU A 1 184 ? 11.359 -10.962 -4.460 1.00 97.62 184 LEU A N 1
ATOM 1374 C CA . LEU A 1 184 ? 10.816 -12.228 -4.958 1.00 97.62 184 LEU A CA 1
ATOM 1375 C C . LEU A 1 184 ? 10.644 -12.224 -6.475 1.00 97.62 184 LEU A C 1
ATOM 1377 O O . LEU A 1 184 ? 10.926 -13.223 -7.131 1.00 97.62 184 LEU A O 1
ATOM 1381 N N . SER A 1 185 ? 10.146 -11.122 -7.035 1.00 96.19 185 SER A N 1
ATOM 1382 C CA . SER A 1 185 ? 9.907 -11.010 -8.474 1.00 96.19 185 SER A CA 1
ATOM 1383 C C . SER A 1 185 ? 9.763 -9.561 -8.907 1.00 96.19 185 SER A C 1
ATOM 1385 O O . SER A 1 185 ? 9.212 -8.739 -8.179 1.00 96.19 185 SER A O 1
ATOM 1387 N N . ASN A 1 186 ? 10.138 -9.289 -10.154 1.00 96.94 186 ASN A N 1
ATOM 1388 C CA . ASN A 1 186 ? 9.712 -8.096 -10.875 1.00 96.94 186 ASN A CA 1
ATOM 1389 C C . ASN A 1 186 ? 8.542 -8.464 -11.794 1.00 96.94 186 ASN A C 1
ATOM 1391 O O . ASN A 1 186 ? 8.531 -9.538 -12.395 1.00 96.94 186 ASN A O 1
ATOM 1395 N N . ILE A 1 187 ? 7.549 -7.589 -11.888 1.00 97.31 187 ILE A N 1
ATOM 1396 C CA . ILE A 1 187 ? 6.438 -7.679 -12.832 1.00 97.31 187 ILE A CA 1
ATOM 1397 C C . ILE A 1 187 ? 6.606 -6.514 -13.798 1.00 97.31 187 ILE A C 1
ATOM 1399 O O . ILE A 1 187 ? 6.373 -5.366 -13.427 1.00 97.31 187 ILE A O 1
ATOM 1403 N N . ASP A 1 188 ? 7.026 -6.818 -15.021 1.00 96.44 188 ASP A N 1
ATOM 1404 C CA . ASP A 1 188 ? 7.370 -5.837 -16.048 1.00 96.44 188 ASP A CA 1
ATOM 1405 C C . ASP A 1 188 ? 6.593 -6.081 -17.361 1.00 96.44 188 ASP A C 1
ATOM 1407 O O . ASP A 1 188 ? 5.549 -6.751 -17.403 1.00 96.44 188 ASP A O 1
ATOM 1411 N N . SER A 1 189 ? 7.081 -5.500 -18.458 1.00 94.69 189 SER A N 1
ATOM 1412 C CA . SER A 1 189 ? 6.498 -5.672 -19.793 1.00 94.69 189 SER A CA 1
ATOM 1413 C C . SER A 1 189 ? 6.461 -7.129 -20.278 1.00 94.69 189 SER A C 1
ATOM 1415 O O . SER A 1 189 ? 5.587 -7.465 -21.070 1.00 94.69 189 SER A O 1
ATOM 1417 N N . SER A 1 190 ? 7.327 -8.018 -19.781 1.00 94.12 190 SER A N 1
ATOM 1418 C CA . SER A 1 190 ? 7.289 -9.447 -20.125 1.00 94.12 190 SER A CA 1
ATOM 1419 C C . SER A 1 190 ? 6.044 -10.152 -19.575 1.00 94.12 190 SER A C 1
ATOM 1421 O O . SER A 1 190 ? 5.585 -11.132 -20.157 1.00 94.12 190 SER A O 1
ATOM 1423 N N . VAL A 1 191 ? 5.459 -9.622 -18.494 1.00 92.81 191 VAL A N 1
ATOM 1424 C CA . VAL A 1 191 ? 4.236 -10.151 -17.872 1.00 92.81 191 VAL A CA 1
ATOM 1425 C C . VAL A 1 191 ? 2.993 -9.425 -18.382 1.00 92.81 191 VAL A C 1
ATOM 1427 O O . VAL A 1 191 ? 1.969 -10.048 -18.652 1.00 92.81 191 VAL A O 1
ATOM 1430 N N . SER A 1 192 ? 3.059 -8.099 -18.505 1.00 90.06 192 SER A N 1
ATOM 1431 C CA . SER A 1 192 ? 1.889 -7.260 -18.805 1.00 90.06 192 SER A CA 1
ATOM 1432 C C . SER A 1 192 ? 1.741 -6.873 -20.278 1.00 90.06 192 SER A C 1
ATOM 1434 O O . SER A 1 192 ? 0.682 -6.394 -20.679 1.00 90.06 192 SER A O 1
ATOM 1436 N N . SER A 1 193 ? 2.802 -7.030 -21.079 1.00 90.25 193 SER A N 1
ATOM 1437 C CA . SER A 1 193 ? 2.956 -6.427 -22.416 1.00 90.25 193 SER A CA 1
ATOM 1438 C C . SER A 1 193 ? 2.851 -4.893 -22.444 1.00 90.25 193 SER A C 1
ATOM 1440 O O . SER A 1 193 ? 2.785 -4.300 -23.520 1.00 90.25 193 SER A O 1
ATOM 1442 N N . ALA A 1 194 ? 2.838 -4.228 -21.284 1.00 91.94 194 ALA A N 1
ATOM 1443 C CA . ALA A 1 194 ? 2.700 -2.784 -21.179 1.00 91.94 194 ALA A CA 1
ATOM 1444 C C . ALA A 1 194 ? 4.045 -2.089 -20.952 1.00 91.94 194 ALA A C 1
ATOM 1446 O O . ALA A 1 194 ? 4.948 -2.624 -20.314 1.00 91.94 194 ALA A O 1
ATOM 1447 N N . ALA A 1 195 ? 4.154 -0.855 -21.447 1.00 91.44 195 ALA A N 1
ATOM 1448 C CA . ALA A 1 195 ? 5.353 -0.036 -21.279 1.00 91.44 195 ALA A CA 1
ATOM 1449 C C . ALA A 1 195 ? 5.421 0.664 -19.912 1.00 91.44 195 ALA A C 1
ATOM 1451 O O . ALA A 1 195 ? 6.495 1.117 -19.508 1.00 91.44 195 ALA A O 1
ATOM 1452 N N . ARG A 1 196 ? 4.277 0.811 -19.235 1.00 94.69 196 ARG A N 1
ATOM 1453 C CA . ARG A 1 196 ? 4.144 1.450 -17.924 1.00 94.69 196 ARG A CA 1
ATOM 1454 C C . ARG A 1 196 ? 3.255 0.623 -17.020 1.00 94.69 196 ARG A C 1
ATOM 1456 O O . ARG A 1 196 ? 2.222 0.128 -17.472 1.00 94.69 196 ARG A O 1
ATOM 1463 N N . ILE A 1 197 ? 3.654 0.515 -15.761 1.00 95.75 197 ILE A N 1
ATOM 1464 C CA . ILE A 1 197 ? 2.999 -0.272 -14.720 1.00 95.75 197 ILE A CA 1
ATOM 1465 C C . ILE A 1 197 ? 2.932 0.599 -13.463 1.00 95.75 197 ILE A C 1
ATOM 1467 O O . ILE A 1 197 ? 3.862 1.342 -13.185 1.00 95.75 197 ILE A O 1
ATOM 1471 N N . HIS A 1 198 ? 1.809 0.593 -12.750 1.00 93.69 198 HIS A N 1
ATOM 1472 C CA . HIS A 1 198 ? 1.553 1.520 -11.647 1.00 93.69 198 HIS A CA 1
ATOM 1473 C C . HIS A 1 198 ? 0.514 0.980 -10.667 1.00 93.69 198 HIS A C 1
ATOM 1475 O O . HIS A 1 198 ? -0.246 0.069 -11.006 1.00 93.69 198 HIS A O 1
ATOM 1481 N N . ASN A 1 199 ? 0.400 1.629 -9.507 1.00 94.44 199 ASN A N 1
ATOM 1482 C CA . ASN A 1 199 ? -0.643 1.403 -8.498 1.00 94.44 199 ASN A CA 1
ATOM 1483 C C . ASN A 1 199 ? -0.854 -0.089 -8.193 1.00 94.44 199 ASN A C 1
ATOM 1485 O O . ASN A 1 199 ? -1.946 -0.620 -8.441 1.00 94.44 199 ASN A O 1
ATOM 1489 N N . PRO A 1 200 ? 0.204 -0.795 -7.758 1.00 97.31 200 PRO A N 1
ATOM 1490 C CA . PRO A 1 200 ? 0.099 -2.209 -7.476 1.00 97.31 200 PRO A CA 1
ATOM 1491 C C . PRO A 1 200 ? -0.697 -2.484 -6.198 1.00 97.31 200 PRO A C 1
ATOM 1493 O O . PRO A 1 200 ? -0.756 -1.670 -5.281 1.00 97.31 200 PRO A O 1
ATOM 1496 N N . GLY A 1 201 ? -1.259 -3.683 -6.125 1.00 97.81 201 GLY A N 1
ATOM 1497 C CA . GLY A 1 201 ? -1.904 -4.227 -4.944 1.00 97.81 201 GLY A CA 1
ATOM 1498 C C . GLY A 1 201 ? -1.986 -5.746 -4.987 1.00 97.81 201 GLY A C 1
ATOM 1499 O O . GLY A 1 201 ? -1.702 -6.375 -6.005 1.00 97.81 201 GLY A O 1
ATOM 1500 N N . PHE A 1 202 ? -2.397 -6.360 -3.886 1.00 97.88 202 PHE A N 1
ATOM 1501 C CA . PHE A 1 202 ? -2.665 -7.796 -3.827 1.00 97.88 202 PHE A CA 1
ATOM 1502 C C . PHE A 1 202 ? -4.157 -8.108 -3.833 1.00 97.88 202 PHE A C 1
ATOM 1504 O O . PHE A 1 202 ? -4.977 -7.370 -3.287 1.00 97.88 202 PHE A O 1
ATOM 1511 N N . SER A 1 203 ? -4.513 -9.266 -4.392 1.00 97.12 203 SER A N 1
ATOM 1512 C CA . SER A 1 203 ? -5.846 -9.835 -4.209 1.00 97.12 203 SER A CA 1
ATOM 1513 C C . SER A 1 203 ? -5.998 -10.237 -2.750 1.00 97.12 203 SER A C 1
ATOM 1515 O O . SER A 1 203 ? -5.136 -10.933 -2.213 1.00 97.12 203 SER A O 1
ATOM 1517 N N . ARG A 1 204 ? -7.105 -9.842 -2.118 1.00 95.06 204 ARG A N 1
ATOM 1518 C CA . ARG A 1 204 ? -7.331 -10.044 -0.682 1.00 95.06 204 ARG A CA 1
ATOM 1519 C C . ARG A 1 204 ? -8.696 -10.636 -0.384 1.00 95.06 204 ARG A C 1
ATOM 1521 O O . ARG A 1 204 ? -9.637 -10.500 -1.163 1.00 95.06 204 ARG A O 1
ATOM 1528 N N . THR A 1 205 ? -8.800 -11.269 0.777 1.00 94.38 205 THR A N 1
ATOM 1529 C CA . THR A 1 205 ? -10.089 -11.575 1.402 1.00 94.38 205 THR A CA 1
ATOM 1530 C C . THR A 1 205 ? -10.761 -10.293 1.904 1.00 94.38 205 THR A C 1
ATOM 1532 O O . THR A 1 205 ? -10.143 -9.231 1.987 1.00 94.38 205 THR A O 1
ATOM 1535 N N . ILE A 1 206 ? -12.010 -10.408 2.361 1.00 90.69 206 ILE A N 1
ATOM 1536 C CA . ILE A 1 206 ? -12.721 -9.321 3.057 1.00 90.69 206 ILE A CA 1
ATOM 1537 C C . ILE A 1 206 ? -12.037 -8.861 4.362 1.00 90.69 206 ILE A C 1
ATOM 1539 O O . ILE A 1 206 ? -12.426 -7.849 4.940 1.00 90.69 206 ILE A O 1
ATOM 1543 N N . TYR A 1 207 ? -11.032 -9.600 4.842 1.00 89.44 207 TYR A N 1
ATOM 1544 C CA . TYR A 1 207 ? -10.216 -9.245 6.004 1.00 89.44 207 TYR A CA 1
ATOM 1545 C C . TYR A 1 207 ? -8.873 -8.612 5.612 1.00 89.44 207 TYR A C 1
ATOM 1547 O O . TYR A 1 207 ? -8.051 -8.321 6.479 1.00 89.44 207 TYR A O 1
ATOM 1555 N N . GLY A 1 208 ? -8.626 -8.383 4.322 1.00 92.31 208 GLY A N 1
ATOM 1556 C CA . GLY A 1 208 ? -7.365 -7.818 3.850 1.00 92.31 208 GLY A CA 1
ATOM 1557 C C . GLY A 1 208 ? -6.192 -8.806 3.867 1.00 92.31 208 GLY A C 1
ATOM 1558 O O . GLY A 1 208 ? -5.061 -8.377 3.689 1.00 92.31 208 GLY A O 1
ATOM 1559 N N . THR A 1 209 ? -6.449 -10.101 4.078 1.00 94.19 209 THR A N 1
ATOM 1560 C CA . THR A 1 209 ? -5.436 -11.172 4.110 1.00 94.19 209 THR A CA 1
ATOM 1561 C C . THR A 1 209 ? -5.328 -11.889 2.762 1.00 94.19 209 THR A C 1
ATOM 1563 O O . THR A 1 209 ? -6.179 -11.700 1.887 1.00 94.19 209 THR A O 1
ATOM 1566 N N . LEU A 1 210 ? -4.319 -12.752 2.594 1.00 95.50 210 LEU A N 1
ATOM 1567 C CA . LEU A 1 210 ? -4.195 -13.599 1.404 1.00 95.50 210 LEU A CA 1
ATOM 1568 C C . LEU A 1 210 ? -5.406 -14.547 1.262 1.00 95.50 210 LEU A C 1
ATOM 1570 O O . LEU A 1 210 ? -5.800 -15.184 2.240 1.00 95.50 210 LEU A O 1
ATOM 1574 N N . PRO A 1 211 ? -5.997 -14.677 0.059 1.00 96.06 211 PRO A N 1
ATOM 1575 C CA . PRO A 1 211 ? -7.082 -15.625 -0.196 1.00 96.06 211 PRO A CA 1
ATOM 1576 C C . PRO A 1 211 ? -6.594 -17.073 -0.347 1.00 96.06 211 PRO A C 1
ATOM 1578 O O . PRO A 1 211 ? -7.386 -18.001 -0.212 1.00 96.06 211 PRO A O 1
ATOM 1581 N N . ASN A 1 212 ? -5.308 -17.269 -0.645 1.00 96.19 212 ASN A N 1
ATOM 1582 C CA . ASN A 1 212 ? -4.670 -18.572 -0.775 1.00 96.19 212 ASN A CA 1
ATOM 1583 C C . ASN A 1 212 ? -3.232 -18.467 -0.259 1.00 96.19 212 ASN A C 1
ATOM 1585 O O . ASN A 1 212 ? -2.457 -17.660 -0.759 1.00 96.19 212 ASN A O 1
ATOM 1589 N N . GLU A 1 213 ? -2.866 -19.291 0.718 1.00 95.31 213 GLU A N 1
ATOM 1590 C CA . GLU A 1 213 ? -1.525 -19.270 1.311 1.00 95.31 213 GLU A CA 1
ATOM 1591 C C . GLU A 1 213 ? -0.456 -19.896 0.408 1.00 95.31 213 GLU A C 1
ATOM 1593 O O . GLU A 1 213 ? 0.726 -19.713 0.665 1.00 95.31 213 GLU A O 1
ATOM 1598 N N . SER A 1 214 ? -0.820 -20.612 -0.657 1.00 96.31 214 SER A N 1
ATOM 1599 C CA . SER A 1 214 ? 0.122 -21.221 -1.611 1.00 96.31 214 SER A CA 1
ATOM 1600 C C . SER A 1 214 ? 0.412 -20.351 -2.839 1.00 96.31 214 SER A C 1
ATOM 1602 O O . SER A 1 214 ? 1.198 -20.753 -3.694 1.00 96.31 214 SER A O 1
ATOM 1604 N N . SER A 1 215 ? -0.228 -19.186 -2.971 1.00 96.94 215 SER A N 1
ATOM 1605 C CA . SER A 1 215 ? -0.063 -18.327 -4.147 1.00 96.94 215 SER A CA 1
ATOM 1606 C C . SER A 1 215 ? -0.336 -16.864 -3.842 1.00 96.94 215 SER A C 1
ATOM 1608 O O . SER A 1 215 ? -1.281 -16.554 -3.120 1.00 96.94 215 SER A O 1
ATOM 1610 N N . ILE A 1 216 ? 0.380 -15.963 -4.505 1.00 96.88 216 ILE A N 1
ATOM 1611 C CA . ILE A 1 216 ? 0.120 -14.528 -4.445 1.00 96.88 216 ILE A CA 1
ATOM 1612 C C . ILE A 1 216 ? -0.421 -14.044 -5.785 1.00 96.88 216 ILE A C 1
ATOM 1614 O O . ILE A 1 216 ? 0.081 -14.412 -6.846 1.00 96.88 216 ILE A O 1
ATOM 1618 N N . THR A 1 217 ? -1.485 -13.245 -5.740 1.00 98.00 217 THR A N 1
ATOM 1619 C CA . THR A 1 217 ? -2.048 -12.603 -6.932 1.00 98.00 217 THR A CA 1
ATOM 1620 C C . THR A 1 217 ? -1.810 -11.111 -6.836 1.00 98.00 217 THR A C 1
ATOM 1622 O O . THR A 1 217 ? -2.404 -10.449 -5.984 1.00 98.00 217 THR A O 1
ATOM 1625 N N . ALA A 1 218 ? -0.952 -10.604 -7.711 1.00 97.69 218 ALA A N 1
ATOM 1626 C CA . ALA A 1 218 ? -0.726 -9.183 -7.885 1.00 97.69 218 ALA A CA 1
ATOM 1627 C C . ALA A 1 218 ? -1.790 -8.608 -8.824 1.00 97.69 218 ALA A C 1
ATOM 1629 O O . ALA A 1 218 ? -2.094 -9.191 -9.867 1.00 97.69 218 ALA A O 1
ATOM 1630 N N . LEU A 1 219 ? -2.333 -7.456 -8.455 1.00 97.31 219 LEU A N 1
ATOM 1631 C CA . LEU A 1 219 ? -3.107 -6.567 -9.302 1.00 97.31 219 LEU A CA 1
ATOM 1632 C C . LEU A 1 219 ? -2.292 -5.302 -9.511 1.00 97.31 219 LEU A C 1
ATOM 1634 O O . LEU A 1 219 ? -1.589 -4.851 -8.616 1.00 97.31 219 LEU A O 1
ATOM 1638 N N . PHE A 1 220 ? -2.383 -4.725 -10.691 1.00 96.44 220 PHE A N 1
ATOM 1639 C CA . PHE A 1 220 ? -1.713 -3.473 -10.996 1.00 96.44 220 PHE A CA 1
ATOM 1640 C C . PHE A 1 220 ? -2.421 -2.814 -12.162 1.00 96.44 220 PHE A C 1
ATOM 1642 O O . PHE A 1 220 ? -3.192 -3.437 -12.900 1.00 96.44 220 PHE A O 1
ATOM 1649 N N . THR A 1 221 ? -2.146 -1.534 -12.330 1.00 95.75 221 THR A N 1
ATOM 1650 C CA . THR A 1 221 ? -2.592 -0.789 -13.495 1.00 95.75 221 THR A CA 1
ATOM 1651 C C . THR A 1 221 ? -1.461 -0.629 -14.493 1.00 95.75 221 THR A C 1
ATOM 1653 O O . THR A 1 221 ? -0.292 -0.613 -14.121 1.00 95.75 221 THR A O 1
ATOM 1656 N N . THR A 1 222 ? -1.795 -0.524 -15.770 1.00 94.38 222 THR A N 1
ATOM 1657 C CA . THR A 1 222 ? -0.826 -0.250 -16.830 1.00 94.38 222 THR A CA 1
ATOM 1658 C C . THR A 1 222 ? -1.234 0.964 -17.634 1.00 94.38 222 THR A C 1
ATOM 1660 O O . THR A 1 222 ? -2.419 1.273 -17.711 1.00 94.38 222 THR A O 1
ATOM 1663 N N . ALA A 1 223 ? -0.265 1.637 -18.247 1.00 91.88 223 ALA A N 1
ATOM 1664 C CA . ALA A 1 223 ? -0.509 2.788 -19.105 1.00 91.88 223 ALA A CA 1
ATOM 1665 C C . ALA A 1 223 ? 0.313 2.709 -20.400 1.00 91.88 223 ALA A C 1
ATOM 1667 O O . ALA A 1 223 ? 1.312 1.990 -20.504 1.00 91.88 223 ALA A O 1
ATOM 1668 N N . SER A 1 224 ? -0.126 3.456 -21.409 1.00 87.75 224 SER A N 1
ATOM 1669 C CA . SER A 1 224 ? 0.630 3.640 -22.651 1.00 87.75 224 SER A CA 1
ATOM 1670 C C . SER A 1 224 ? 1.677 4.758 -22.511 1.00 87.75 224 SER A C 1
ATOM 1672 O O . SER A 1 224 ? 1.730 5.451 -21.497 1.00 87.75 224 SER A O 1
ATOM 1674 N N . LEU A 1 225 ? 2.494 4.960 -23.550 1.00 89.88 225 LEU A N 1
ATOM 1675 C CA . LEU A 1 225 ? 3.479 6.052 -23.624 1.00 89.88 225 LEU A CA 1
ATOM 1676 C C . LEU A 1 225 ? 2.865 7.420 -23.992 1.00 89.88 225 LEU A C 1
ATOM 1678 O O . LEU A 1 225 ? 3.585 8.350 -24.349 1.00 89.88 225 LEU A O 1
ATOM 1682 N N . ASP A 1 226 ? 1.539 7.553 -23.939 1.00 81.81 226 ASP A N 1
ATOM 1683 C CA . ASP A 1 226 ? 0.849 8.821 -24.173 1.00 81.81 226 ASP A CA 1
ATOM 1684 C C . ASP A 1 226 ? 1.153 9.815 -23.028 1.00 81.81 226 ASP A C 1
ATOM 1686 O O . ASP A 1 226 ? 0.993 9.460 -21.858 1.00 81.81 226 ASP A O 1
ATOM 1690 N N . PRO A 1 227 ? 1.548 11.071 -23.309 1.00 75.62 227 PRO A N 1
ATOM 1691 C CA . PRO A 1 227 ? 1.634 12.124 -22.294 1.00 75.62 227 PRO A CA 1
ATOM 1692 C C . PRO A 1 227 ? 0.350 12.313 -21.460 1.00 75.62 227 PRO A C 1
ATOM 1694 O O . PRO A 1 227 ? 0.437 12.672 -20.288 1.00 75.62 227 PRO A O 1
ATOM 1697 N N . ASN A 1 228 ? -0.827 12.001 -22.018 1.00 82.31 228 ASN A N 1
ATOM 1698 C CA . ASN A 1 228 ? -2.129 11.954 -21.339 1.00 82.31 228 ASN A CA 1
ATOM 1699 C C . ASN A 1 228 ? -2.447 10.561 -20.765 1.00 82.31 228 ASN A C 1
ATOM 1701 O O . ASN A 1 228 ? -3.601 10.117 -20.753 1.00 82.31 228 ASN A O 1
ATOM 1705 N N . SER A 1 229 ? -1.415 9.866 -20.282 1.00 80.50 229 SER A N 1
ATOM 1706 C CA . SER A 1 229 ? -1.459 8.470 -19.835 1.00 80.50 229 SER A CA 1
ATOM 1707 C C . SER A 1 229 ? -2.594 8.139 -18.861 1.00 80.50 229 SER A C 1
ATOM 1709 O O . SER A 1 229 ? -3.073 7.006 -18.890 1.00 80.50 229 SER A O 1
ATOM 1711 N N . LEU A 1 230 ? -3.076 9.112 -18.074 1.00 81.88 230 LEU A N 1
ATOM 1712 C CA . LEU A 1 230 ? -4.183 8.993 -17.111 1.00 81.88 230 LEU A CA 1
ATOM 1713 C C . LEU A 1 230 ? -5.430 8.299 -17.680 1.00 81.88 230 LEU A C 1
ATOM 1715 O O . LEU A 1 230 ? -6.056 7.496 -16.993 1.00 81.88 230 LEU A O 1
ATOM 1719 N N . TRP A 1 231 ? -5.771 8.534 -18.948 1.00 84.38 231 TRP A N 1
ATOM 1720 C CA . TRP A 1 231 ? -6.953 7.926 -19.583 1.00 84.38 231 TRP A CA 1
ATOM 1721 C C . TRP A 1 231 ? -6.683 6.547 -20.198 1.00 84.38 231 TRP A C 1
ATOM 1723 O O . TRP A 1 231 ? -7.587 5.859 -20.678 1.00 84.38 231 TRP A O 1
ATOM 1733 N N . THR A 1 232 ? -5.424 6.119 -20.179 1.00 85.31 232 THR A N 1
ATOM 1734 C CA . THR A 1 232 ? -4.969 4.863 -20.783 1.00 85.31 232 THR A CA 1
ATOM 1735 C C . THR A 1 232 ? -4.850 3.732 -19.769 1.00 85.31 232 THR A C 1
ATOM 1737 O O . THR A 1 232 ? -4.530 2.613 -20.159 1.00 85.31 232 THR A O 1
ATOM 1740 N N . TYR A 1 233 ? -5.182 3.997 -18.499 1.00 89.69 233 TYR A N 1
ATOM 1741 C CA . TYR A 1 233 ? -5.076 3.021 -17.423 1.00 89.69 233 TYR A CA 1
ATOM 1742 C C . TYR A 1 233 ? -5.928 1.781 -17.705 1.00 89.69 233 TYR A C 1
ATOM 1744 O O . TYR A 1 233 ? -7.098 1.869 -18.098 1.00 89.69 233 TYR A O 1
ATOM 1752 N N . ARG A 1 234 ? -5.331 0.607 -17.517 1.00 91.62 234 ARG A N 1
ATOM 1753 C CA . ARG A 1 234 ? -5.994 -0.697 -17.612 1.00 91.62 234 ARG A CA 1
ATOM 1754 C C . ARG A 1 234 ? -5.613 -1.545 -16.412 1.00 91.62 234 ARG A C 1
ATOM 1756 O O . ARG A 1 234 ? -4.470 -1.502 -15.977 1.00 91.62 234 ARG A O 1
ATOM 1763 N N . TRP A 1 235 ? -6.561 -2.322 -15.897 1.00 93.38 235 TRP A N 1
ATOM 1764 C CA . TRP A 1 235 ? -6.310 -3.265 -14.810 1.00 93.38 235 TRP A CA 1
ATOM 1765 C C . TRP A 1 235 ? -5.755 -4.578 -15.346 1.00 93.38 235 TRP A C 1
ATOM 1767 O O . TRP A 1 235 ? -6.298 -5.155 -16.286 1.00 93.38 235 TRP A O 1
ATOM 1777 N N . PHE A 1 236 ? -4.702 -5.059 -14.702 1.00 95.56 236 PHE A N 1
ATOM 1778 C CA . PHE A 1 236 ? -4.073 -6.342 -14.966 1.00 95.56 236 PHE A CA 1
ATOM 1779 C C . PHE A 1 236 ? -3.958 -7.127 -13.665 1.00 95.56 236 PHE A C 1
ATOM 1781 O O . PHE A 1 236 ? -3.939 -6.563 -12.568 1.00 95.56 236 PHE A O 1
ATOM 1788 N N . LYS A 1 237 ? -3.886 -8.450 -13.798 1.00 95.69 237 LYS A N 1
ATOM 1789 C CA . LYS A 1 237 ? -3.573 -9.346 -12.691 1.00 95.69 237 LYS A CA 1
ATOM 1790 C C . LYS A 1 237 ? -2.655 -10.465 -13.154 1.00 95.69 237 LYS A C 1
ATOM 1792 O O . LYS A 1 237 ? -2.771 -10.926 -14.287 1.00 95.69 237 LYS A O 1
ATOM 1797 N N . THR A 1 238 ? -1.798 -10.926 -12.257 1.00 96.81 238 THR A N 1
ATOM 1798 C CA . THR A 1 238 ? -0.971 -12.121 -12.444 1.00 96.81 238 THR A CA 1
ATOM 1799 C C . THR A 1 238 ? -0.870 -12.884 -11.130 1.00 96.81 238 THR A C 1
ATOM 1801 O O . THR A 1 238 ? -1.006 -12.293 -10.057 1.00 96.81 238 THR A O 1
ATOM 1804 N N . THR A 1 239 ? -0.646 -14.192 -11.205 1.00 97.31 239 THR A N 1
ATOM 1805 C CA . THR A 1 239 ? -0.581 -15.074 -10.038 1.00 97.31 239 THR A CA 1
ATOM 1806 C C . THR A 1 239 ? 0.664 -15.942 -10.119 1.00 97.31 239 THR A C 1
ATOM 1808 O O . THR A 1 239 ? 0.951 -16.515 -11.167 1.00 97.31 239 THR A O 1
ATOM 1811 N N . ALA A 1 240 ? 1.369 -16.070 -8.999 1.00 95.75 240 ALA A N 1
ATOM 1812 C CA . ALA A 1 240 ? 2.521 -16.952 -8.847 1.00 95.75 240 ALA A CA 1
ATOM 1813 C C . ALA A 1 240 ? 2.397 -17.780 -7.561 1.00 95.75 240 ALA A C 1
ATOM 1815 O O . ALA A 1 240 ? 1.662 -17.409 -6.642 1.00 95.75 240 ALA A O 1
ATOM 1816 N N . ALA A 1 241 ? 3.103 -18.910 -7.504 1.00 95.50 241 ALA A N 1
ATOM 1817 C CA . ALA A 1 241 ? 3.208 -19.715 -6.289 1.00 95.50 241 ALA A CA 1
ATOM 1818 C C . ALA A 1 241 ? 4.073 -19.008 -5.227 1.00 95.50 241 ALA A C 1
ATOM 1820 O O . ALA A 1 241 ? 4.976 -18.249 -5.582 1.00 95.50 241 ALA A O 1
ATOM 1821 N N . LEU A 1 242 ? 3.778 -19.269 -3.947 1.00 88.12 242 LEU A N 1
ATOM 1822 C CA . LEU A 1 242 ? 4.510 -18.773 -2.771 1.00 88.12 242 LEU A CA 1
ATOM 1823 C C . LEU A 1 242 ? 5.334 -19.861 -2.085 1.00 88.12 242 LEU A C 1
ATOM 1825 O O . LEU A 1 242 ? 4.744 -20.916 -1.746 1.00 88.12 242 LEU A O 1
#

Radius of gyration: 17.8 Å; chains: 1; bounding box: 44×44×47 Å

Sequence (242 aa):
MNATIGGTSYTYAMFYTGNDANCSCHNQVGVAFANSLDGPWTKYSSPVIAFDSTKSTSLWGEGQPSATTINPSAGTVVLTWSSGYTSNPADTKAYFAQVSFATGAPVISGKHQIQTTGLTDLNGSQDFINNFDIVYSTTRDAFYMIREAHPYPTSSPNYISTAVQVDSIPGSSMWSGSGSWTVLSNIDSSVSSAARIHNPGFSRTIYGTLPNESSITALFTTASLDPNSLWTYRWFKTTAAL

Organism: NCBI:txid150026

Secondary structure (DSSP, 8-state):
--EEETTEEESEEEEEEE-SSSSS-SBEEEEEEESSTT---EE-SS-SB---TTS-TTS-EEEEEEEEEEETTTTEEEEEEEEE-SSSGGG-EEEEEEEE-TTSS-EEEEEEEPP-TT-B-TTSSB----S-EEEEETTTTEEEEEEEPSSPPSSSSTTS-S-EEEEEEEHHHHHHT-S--EEEEEE-HHHH--SEEEEEEE---TTSS-S-TTEEEEEEEEE-S-TTGGGG-EEEEEEEE-

Foldseek 3Di:
DWFQAPNDIFQDKDWFWDAPDPDLFQIAIWIWTANDPVDPTHTDPDGPGGFDPVADRRWNGKGDKAWFAPDSVQQKIKIKIWGTRDPDPQPIWMKIWIWTRNPNDTDTDLIDTADQAAPAAPVRHRGHFDLKYWAADPPQQKIKMKGAGDDQDPAPVSVFGQWIWIKMDHNVQRSNNHDHIHTDDIGGCVNVVARGKHNKYWDADSRSHDPDPQKTKMKIWGFHSDNVRVVRIDIDIDMDTD

InterPro domains:
  IPR023296 Glycosyl hydrolase, five-bladed beta-propeller domain superfamily [G3DSA:2.115.10.20] (5-172)
  IPR023296 Glycosyl hydrolase, five-bladed beta-propeller domain superfamily [SSF75005] (11-108)

pLDDT: mean 94.06, std 4.85, range [75.62, 98.75]